Protein AF-A0A8D5U675-F1 (afdb_monomer_lite)

Secondary structure (DSSP, 8-state):
--HHHHHHHHHHHHHHHHHHHHHHHHHHHHHHHHHHHHHHHHHHHHHTTSTHHHHHHHHHHHHHHHHHHHHHHHHHHHHHHHHHHTTSS-HHHHHHHHHHHHHHHHHHHHHHHHHHHHHHTT-HHHHHHHHHHHHHHHHHHHHHHHHHH---HHHHHHHHHHHHHHHTTT-HHHHHHHHHHHHHHHHHHHHHHHHHHHHT-

Structure (mmCIF, N/CA/C/O backbone):
data_AF-A0A8D5U675-F1
#
_entry.id   AF-A0A8D5U675-F1
#
loop_
_atom_site.group_PDB
_atom_site.id
_atom_site.type_symbol
_atom_site.label_atom_id
_atom_site.label_alt_id
_atom_site.label_comp_id
_atom_site.label_asym_id
_atom_site.label_entity_id
_atom_site.label_seq_id
_atom_site.pdbx_PDB_ins_code
_atom_site.Cartn_x
_atom_site.Cartn_y
_atom_site.Cartn_z
_atom_site.occupancy
_atom_site.B_iso_or_equiv
_atom_site.auth_seq_id
_atom_site.auth_comp_id
_atom_site.auth_asym_id
_atom_site.auth_atom_id
_atom_site.pdbx_PDB_model_num
ATOM 1 N N . MET A 1 1 ? -31.917 -0.430 29.773 1.00 60.03 1 MET A N 1
ATOM 2 C CA . MET A 1 1 ? -30.536 -0.292 29.268 1.00 60.03 1 MET A CA 1
ATOM 3 C C . MET A 1 1 ? -29.997 0.969 29.901 1.00 60.03 1 MET A C 1
ATOM 5 O O . MET A 1 1 ? -30.612 2.010 29.696 1.00 60.03 1 MET A O 1
ATOM 9 N N . GLU A 1 2 ? -28.967 0.870 30.736 1.00 80.50 2 GLU A N 1
ATOM 10 C CA . GLU A 1 2 ? -28.341 2.064 31.310 1.00 80.50 2 GLU A CA 1
ATOM 11 C C . GLU A 1 2 ? -27.626 2.856 30.203 1.00 80.50 2 GLU A C 1
ATOM 13 O O . GLU A 1 2 ? -27.152 2.284 29.220 1.00 80.50 2 GLU A O 1
ATOM 18 N N . GLU A 1 3 ? -27.547 4.179 30.346 1.00 79.81 3 GLU A N 1
ATOM 19 C CA . GLU A 1 3 ? -26.896 5.090 29.386 1.00 79.81 3 GLU A CA 1
ATOM 20 C C . GLU A 1 3 ? -25.455 4.656 29.053 1.00 79.81 3 GLU A C 1
ATOM 22 O O . GLU A 1 3 ? -24.996 4.746 27.911 1.00 79.81 3 GLU A O 1
ATOM 27 N N . LYS A 1 4 ? -24.768 4.081 30.046 1.00 81.88 4 LYS A N 1
ATOM 28 C CA . LYS A 1 4 ? -23.417 3.535 29.921 1.00 81.88 4 LYS A CA 1
ATOM 29 C C . LYS A 1 4 ? -23.350 2.325 28.982 1.00 81.88 4 LYS A C 1
ATOM 31 O O . LYS A 1 4 ? -22.444 2.265 28.152 1.00 81.88 4 LYS A O 1
ATOM 36 N N . ASP A 1 5 ? -24.319 1.413 29.048 1.00 85.19 5 ASP A N 1
ATOM 37 C CA . ASP A 1 5 ? -24.382 0.236 28.168 1.00 85.19 5 ASP A CA 1
ATOM 38 C C . ASP A 1 5 ? -24.664 0.637 26.718 1.00 85.19 5 ASP A C 1
ATOM 40 O O . ASP A 1 5 ? -24.093 0.075 25.780 1.00 85.19 5 ASP A O 1
ATOM 44 N N . PHE A 1 6 ? -25.508 1.654 26.521 1.00 85.12 6 PHE A N 1
ATOM 45 C CA . PHE A 1 6 ? -25.791 2.196 25.195 1.00 85.12 6 PHE A CA 1
ATOM 46 C C . PHE A 1 6 ? -24.542 2.824 24.556 1.00 85.12 6 PHE A C 1
ATOM 48 O O . PHE A 1 6 ? -24.260 2.590 23.376 1.00 85.12 6 PHE A O 1
ATOM 55 N N . LEU A 1 7 ? -23.755 3.573 25.337 1.00 84.38 7 LEU A N 1
ATOM 56 C CA . LEU A 1 7 ? -22.489 4.162 24.891 1.00 84.38 7 LEU A CA 1
ATOM 57 C C . LEU A 1 7 ? -21.445 3.103 24.522 1.00 84.38 7 LEU A C 1
ATOM 59 O O . LEU A 1 7 ? -20.783 3.236 23.490 1.00 84.38 7 LEU A O 1
ATOM 63 N N . VAL A 1 8 ? -21.304 2.051 25.332 1.00 86.62 8 VAL A N 1
ATOM 64 C CA . VAL A 1 8 ? -20.377 0.940 25.052 1.00 86.62 8 VAL A CA 1
ATOM 65 C C . VAL A 1 8 ? -20.770 0.237 23.756 1.00 86.62 8 VAL A C 1
ATOM 67 O O . VAL A 1 8 ? -19.954 0.133 22.840 1.00 86.62 8 VAL A O 1
ATOM 70 N N . LYS A 1 9 ? -22.045 -0.136 23.617 1.00 87.81 9 LYS A N 1
ATOM 71 C CA . LYS A 1 9 ? -22.548 -0.841 22.432 1.00 87.81 9 LYS A CA 1
ATOM 72 C C . LYS A 1 9 ? -22.439 -0.003 21.154 1.00 87.81 9 LYS A C 1
ATOM 74 O O . LYS A 1 9 ? -22.112 -0.521 20.088 1.00 87.81 9 LYS A O 1
ATOM 79 N N . SER A 1 10 ? -22.650 1.309 21.259 1.00 84.75 10 SER A N 1
ATOM 80 C CA . SER A 1 10 ? -22.476 2.243 20.138 1.00 84.75 10 SER A CA 1
ATOM 81 C C . SER A 1 10 ? -21.011 2.363 19.705 1.00 84.75 10 SER A C 1
ATOM 83 O O . SER A 1 10 ? -20.724 2.396 18.506 1.00 84.75 10 SER A O 1
ATOM 85 N N . LYS A 1 11 ? -20.071 2.381 20.663 1.00 84.44 11 LYS A N 1
ATOM 86 C CA . LYS A 1 11 ? -18.625 2.372 20.383 1.00 84.44 11 LYS A CA 1
ATOM 87 C C . LYS A 1 11 ? -18.184 1.079 19.707 1.00 84.44 11 LYS A C 1
ATOM 89 O O . LYS A 1 11 ? -17.419 1.138 18.748 1.00 84.44 11 LYS A O 1
ATOM 94 N N . GLU A 1 12 ? -18.675 -0.066 20.170 1.00 87.31 12 GLU A N 1
ATOM 95 C CA . GLU A 1 12 ? -18.381 -1.373 19.572 1.00 87.31 12 GLU A CA 1
ATOM 96 C C . GLU A 1 12 ? -18.874 -1.461 18.126 1.00 87.31 12 GLU A C 1
ATOM 98 O O . GLU A 1 12 ? -18.099 -1.812 17.236 1.00 87.31 12 GLU A O 1
ATOM 103 N N . LEU A 1 13 ? -20.119 -1.049 17.868 1.00 86.94 13 LEU A N 1
ATOM 104 C CA . LEU A 1 13 ? -20.686 -1.000 16.517 1.00 86.94 13 LEU A CA 1
ATOM 105 C C . LEU A 1 13 ? -19.874 -0.097 15.589 1.00 86.94 13 LEU A C 1
ATOM 107 O O . LEU A 1 13 ? -19.536 -0.480 14.469 1.00 86.94 13 LEU A O 1
ATOM 111 N N . ALA A 1 14 ? -19.524 1.101 16.049 1.00 84.94 14 ALA A N 1
ATOM 112 C CA . ALA A 1 14 ? -18.750 2.023 15.237 1.00 84.94 14 ALA A CA 1
ATOM 113 C C . ALA A 1 14 ? -17.314 1.529 15.004 1.00 84.94 14 ALA A C 1
ATOM 115 O O . ALA A 1 14 ? -16.789 1.689 13.901 1.00 84.94 14 ALA A O 1
ATOM 116 N N . LYS A 1 15 ? -16.698 0.872 15.996 1.00 85.50 15 LYS A N 1
ATOM 117 C CA . LYS A 1 15 ? -15.390 0.226 15.834 1.00 85.50 15 LYS A CA 1
ATOM 118 C C . LYS A 1 15 ? -15.473 -0.876 14.781 1.00 85.50 15 LYS A C 1
ATOM 120 O O . LYS A 1 15 ? -14.635 -0.899 13.886 1.00 85.50 15 LYS A O 1
ATOM 125 N N . ALA A 1 16 ? -16.497 -1.727 14.831 1.00 87.00 16 ALA A N 1
ATOM 126 C CA . ALA A 1 16 ? -16.711 -2.781 13.841 1.00 87.00 16 ALA A CA 1
ATOM 127 C C . ALA A 1 16 ? -16.849 -2.214 12.415 1.00 87.00 16 ALA A C 1
ATOM 129 O O . ALA A 1 16 ? -16.226 -2.718 11.483 1.00 87.00 16 ALA A O 1
ATOM 130 N N . ILE A 1 17 ? -17.581 -1.106 12.240 1.00 87.19 17 ILE A N 1
ATOM 131 C CA . ILE A 1 17 ? -17.703 -0.421 10.940 1.00 87.19 17 ILE A CA 1
ATOM 132 C C . ILE A 1 17 ? -16.339 0.069 10.432 1.00 87.19 17 ILE A C 1
ATOM 134 O O . ILE A 1 17 ? -16.017 -0.101 9.255 1.00 87.19 17 ILE A O 1
ATOM 138 N N . VAL A 1 18 ? -15.526 0.666 11.305 1.00 86.69 18 VAL A N 1
ATOM 139 C CA . VAL A 1 18 ? -14.191 1.170 10.947 1.00 86.69 18 VAL A CA 1
ATOM 140 C C . VAL A 1 18 ? -13.249 0.032 10.583 1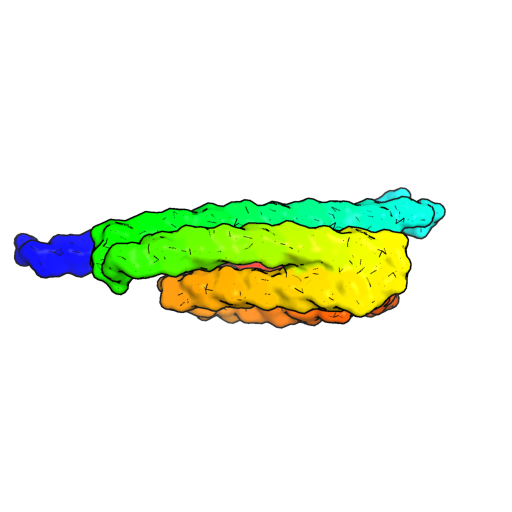.00 86.69 18 VAL A C 1
ATOM 142 O O . VAL A 1 18 ? -12.576 0.113 9.558 1.00 86.69 18 VAL A O 1
ATOM 145 N N . VAL A 1 19 ? -13.230 -1.038 11.382 1.00 88.00 19 VAL A N 1
ATOM 146 C CA . VAL A 1 19 ? -12.442 -2.247 11.104 1.00 88.00 19 VAL A CA 1
ATOM 147 C C . VAL A 1 19 ? -12.828 -2.826 9.745 1.00 88.00 19 VAL A C 1
ATOM 149 O O . VAL A 1 19 ? -11.953 -3.106 8.927 1.00 88.00 19 VAL A O 1
ATOM 152 N N . ARG A 1 20 ? -14.126 -2.902 9.444 1.00 89.31 20 ARG A N 1
ATOM 153 C CA . ARG A 1 20 ? -14.624 -3.389 8.156 1.00 89.31 20 ARG A CA 1
ATOM 154 C C . ARG A 1 20 ? -14.184 -2.514 6.981 1.00 89.31 20 ARG A C 1
ATOM 156 O O . ARG A 1 20 ? -13.741 -3.029 5.955 1.00 89.31 20 ARG A O 1
ATOM 163 N N . GLU A 1 21 ? -14.270 -1.190 7.108 1.00 88.50 21 GLU A N 1
ATOM 164 C CA . GLU A 1 21 ? -13.777 -0.272 6.069 1.00 88.50 21 GLU A CA 1
ATOM 165 C C . GLU A 1 21 ? -12.255 -0.359 5.896 1.00 88.50 21 GLU A C 1
ATOM 167 O O . GLU A 1 21 ? -11.754 -0.249 4.772 1.00 88.50 21 GLU A O 1
ATOM 172 N N . PHE A 1 22 ? -11.513 -0.619 6.973 1.00 89.00 22 PHE A N 1
ATOM 173 C CA . PHE A 1 22 ? -10.076 -0.848 6.910 1.00 89.00 22 PHE A CA 1
ATOM 174 C C . PHE A 1 22 ? -9.708 -2.133 6.194 1.00 89.00 22 PHE A C 1
ATOM 176 O O . PHE A 1 22 ? -8.929 -2.077 5.246 1.00 89.00 22 PHE A O 1
ATOM 183 N N . ARG A 1 23 ? -10.316 -3.262 6.563 1.00 90.44 23 ARG A N 1
ATOM 184 C CA . ARG A 1 23 ? -10.111 -4.546 5.879 1.00 90.44 23 ARG A CA 1
ATOM 185 C C . ARG A 1 23 ? -10.469 -4.449 4.402 1.00 90.44 23 ARG A C 1
ATOM 187 O O . ARG A 1 23 ? -9.697 -4.832 3.531 1.00 90.44 23 ARG A O 1
ATOM 194 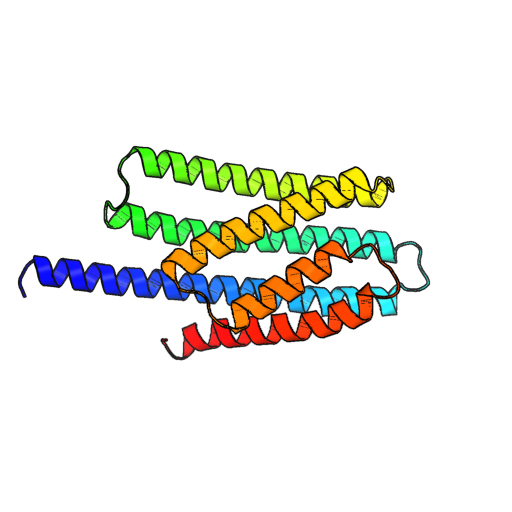N N . LYS A 1 24 ? -11.561 -3.758 4.078 1.00 92.25 24 LYS A N 1
ATOM 195 C CA . LYS A 1 24 ? -11.920 -3.464 2.684 1.00 92.25 24 LYS A CA 1
ATOM 196 C C . LYS A 1 24 ? -10.863 -2.630 1.957 1.00 92.25 24 LYS A C 1
ATOM 198 O O . LYS A 1 24 ? -10.656 -2.810 0.758 1.00 92.25 24 LYS A O 1
ATOM 203 N N . THR A 1 25 ? -10.235 -1.684 2.650 1.00 91.31 25 THR A N 1
ATOM 204 C CA . THR A 1 25 ? -9.195 -0.820 2.078 1.00 91.31 25 THR A CA 1
ATOM 205 C C . THR A 1 25 ? -7.891 -1.583 1.867 1.00 91.31 25 THR A C 1
ATOM 207 O O . THR A 1 25 ? -7.338 -1.501 0.773 1.00 91.31 25 THR A O 1
ATOM 210 N N . LEU A 1 26 ? -7.451 -2.369 2.853 1.00 91.19 26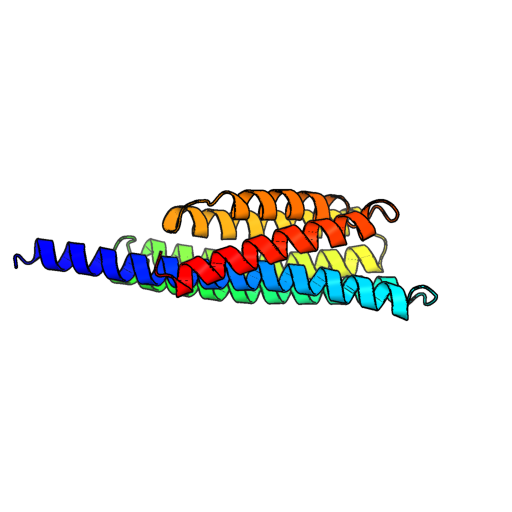 LEU A N 1
ATOM 211 C CA . LEU A 1 26 ? -6.296 -3.264 2.744 1.00 91.19 26 LEU A CA 1
ATOM 212 C C . LEU A 1 26 ? -6.492 -4.282 1.622 1.00 91.19 26 LEU A C 1
ATOM 214 O O . LEU A 1 26 ? -5.634 -4.408 0.754 1.00 91.19 26 LEU A O 1
ATOM 218 N N . GLY A 1 27 ? -7.670 -4.906 1.560 1.00 92.88 27 GLY A N 1
ATOM 219 C CA . GLY A 1 27 ? -8.047 -5.814 0.483 1.00 92.88 27 GLY A CA 1
ATOM 220 C C . GLY A 1 27 ? -7.871 -5.188 -0.900 1.00 92.88 27 GLY A C 1
ATOM 221 O O . GLY A 1 27 ? -7.204 -5.746 -1.766 1.00 92.88 27 GLY A O 1
ATOM 222 N N . LYS A 1 28 ? -8.397 -3.974 -1.101 1.00 93.88 28 LYS A N 1
ATOM 223 C CA . LYS A 1 28 ? -8.234 -3.232 -2.364 1.00 93.88 28 LYS A CA 1
ATOM 224 C C . LYS A 1 28 ? -6.789 -2.843 -2.652 1.00 93.88 28 LYS A C 1
ATOM 226 O O . LYS A 1 28 ? -6.377 -2.903 -3.806 1.00 93.88 28 LYS A O 1
ATOM 231 N N . TYR A 1 29 ? -6.045 -2.437 -1.629 1.00 92.88 29 TYR A N 1
ATOM 232 C CA . TYR A 1 29 ? -4.637 -2.082 -1.750 1.00 92.88 29 TYR A CA 1
ATOM 233 C C . TYR A 1 29 ? -3.808 -3.286 -2.216 1.00 92.88 29 TYR A C 1
ATOM 235 O O . TYR A 1 29 ? -3.160 -3.199 -3.259 1.00 92.88 29 TYR A O 1
ATOM 243 N N . TYR A 1 30 ? -3.908 -4.435 -1.543 1.00 94.19 30 TYR A N 1
ATOM 244 C CA . TYR A 1 30 ? -3.166 -5.637 -1.931 1.00 94.19 30 TYR A CA 1
ATOM 245 C C . TYR A 1 30 ? -3.584 -6.163 -3.309 1.00 94.19 30 TYR A C 1
ATOM 247 O O . TYR A 1 30 ? -2.726 -6.489 -4.126 1.00 94.19 30 TYR A O 1
ATOM 255 N N . LEU A 1 31 ? -4.887 -6.168 -3.620 1.00 94.56 31 LEU A N 1
ATOM 256 C CA . LEU A 1 31 ? -5.364 -6.544 -4.955 1.00 94.56 31 LEU A CA 1
ATOM 257 C C . LEU A 1 31 ? -4.855 -5.597 -6.043 1.00 94.56 31 LEU A C 1
ATOM 259 O O . LEU A 1 31 ? -4.541 -6.052 -7.138 1.00 94.56 31 LEU A O 1
ATOM 263 N N . SER A 1 32 ? -4.751 -4.295 -5.761 1.00 94.19 32 SER A N 1
ATOM 264 C CA . SER A 1 32 ? -4.191 -3.350 -6.729 1.00 94.19 32 SER A CA 1
ATOM 265 C C . SER A 1 32 ? -2.720 -3.649 -7.007 1.00 94.19 32 SER A C 1
ATOM 267 O O . SER A 1 32 ? -2.335 -3.745 -8.165 1.00 94.19 32 SER A O 1
ATOM 269 N N . TRP A 1 33 ? -1.916 -3.916 -5.979 1.00 91.81 33 TRP A N 1
ATOM 270 C CA . TRP A 1 33 ? -0.516 -4.290 -6.176 1.00 91.81 33 TRP A CA 1
ATOM 271 C C . TRP A 1 33 ? -0.350 -5.659 -6.836 1.00 91.81 33 TRP A C 1
ATOM 273 O O . TRP A 1 33 ? 0.567 -5.849 -7.625 1.00 91.81 33 TRP A O 1
ATOM 283 N N . SER A 1 34 ? -1.266 -6.599 -6.608 1.00 92.00 34 SER A N 1
ATOM 284 C CA . SER A 1 34 ? -1.305 -7.847 -7.377 1.00 92.00 34 SER A CA 1
ATOM 285 C C . SER A 1 34 ? -1.645 -7.607 -8.856 1.00 92.00 34 SER A C 1
ATOM 287 O O . SER A 1 34 ? -1.021 -8.174 -9.746 1.00 92.00 34 SER A O 1
ATOM 289 N N . ALA A 1 35 ? -2.583 -6.704 -9.155 1.00 92.00 35 ALA A N 1
ATOM 290 C CA . ALA A 1 35 ? -2.879 -6.319 -10.534 1.00 92.00 35 ALA A CA 1
ATOM 291 C C . ALA A 1 35 ? -1.690 -5.608 -11.203 1.00 92.00 35 ALA A C 1
ATOM 293 O O . ALA A 1 35 ? -1.456 -5.809 -12.394 1.00 92.00 35 ALA A O 1
ATOM 294 N N . TYR A 1 36 ? -0.922 -4.820 -10.442 1.00 89.44 36 TYR A N 1
ATOM 295 C CA . TYR A 1 36 ? 0.335 -4.226 -10.898 1.00 89.44 36 TYR A CA 1
ATOM 296 C C . TYR A 1 36 ? 1.296 -5.294 -11.428 1.00 89.44 36 TYR A C 1
ATOM 298 O O . TYR A 1 36 ? 1.790 -5.137 -12.538 1.00 89.44 36 TYR A O 1
ATOM 306 N N . THR A 1 37 ? 1.523 -6.396 -10.699 1.00 87.38 37 THR A N 1
ATOM 307 C CA . THR A 1 37 ? 2.501 -7.416 -11.131 1.00 87.38 37 THR A CA 1
ATOM 308 C C . THR A 1 37 ? 2.091 -8.079 -12.439 1.00 87.38 37 THR A C 1
ATOM 310 O O . THR A 1 37 ? 2.932 -8.347 -13.293 1.00 87.38 37 THR A O 1
ATOM 313 N N . PHE A 1 38 ? 0.790 -8.299 -12.624 1.00 86.31 38 PHE A N 1
ATOM 314 C CA . PHE A 1 38 ? 0.259 -8.843 -13.865 1.00 86.31 38 PHE A CA 1
ATOM 315 C C . PHE A 1 38 ? 0.400 -7.856 -15.031 1.00 86.31 38 PHE A C 1
ATOM 317 O O . PHE A 1 38 ? 0.829 -8.243 -16.115 1.00 86.31 38 PHE A O 1
ATOM 324 N N . LEU A 1 39 ? 0.072 -6.578 -14.815 1.00 88.50 39 LEU A N 1
ATOM 325 C CA . LEU A 1 39 ? 0.192 -5.544 -15.844 1.00 88.50 39 LEU A CA 1
ATOM 326 C C . LEU A 1 39 ? 1.648 -5.249 -16.215 1.00 88.50 39 LEU A C 1
ATOM 328 O O . LEU A 1 39 ? 1.934 -5.078 -17.395 1.00 88.50 39 LEU A O 1
ATOM 332 N N . ASP A 1 40 ? 2.556 -5.216 -15.241 1.00 82.88 40 ASP A N 1
ATOM 333 C CA . ASP A 1 40 ? 3.992 -5.045 -15.475 1.00 82.88 40 ASP A CA 1
ATOM 334 C C . ASP A 1 40 ? 4.575 -6.255 -16.221 1.00 82.88 40 ASP A C 1
ATOM 336 O O . ASP A 1 40 ? 5.314 -6.083 -17.187 1.00 82.88 40 ASP A O 1
ATOM 340 N N . GLY A 1 41 ? 4.149 -7.476 -15.875 1.00 80.81 41 GLY A N 1
ATOM 341 C CA . GLY A 1 41 ? 4.505 -8.689 -16.615 1.00 80.81 41 GLY A CA 1
ATOM 342 C C . GLY A 1 41 ? 3.978 -8.703 -18.057 1.00 80.81 41 GLY A C 1
ATOM 343 O O . GLY A 1 41 ? 4.702 -9.081 -18.976 1.00 80.81 41 GLY A O 1
ATOM 344 N N . LEU A 1 42 ? 2.745 -8.244 -18.294 1.00 82.56 42 LEU A N 1
ATOM 345 C CA . LEU A 1 42 ? 2.214 -8.072 -19.652 1.00 82.56 42 LEU A CA 1
ATOM 346 C C . LEU A 1 42 ? 2.967 -6.987 -20.426 1.00 82.56 42 LEU A C 1
ATOM 348 O O . LEU A 1 42 ? 3.292 -7.186 -21.596 1.00 82.56 42 LEU A O 1
ATOM 352 N N . ALA A 1 43 ? 3.251 -5.852 -19.781 1.00 82.00 43 ALA A N 1
ATOM 353 C CA . ALA A 1 43 ? 4.033 -4.776 -20.373 1.00 82.00 43 ALA A CA 1
ATOM 354 C C . ALA A 1 43 ? 5.427 -5.273 -20.761 1.00 82.00 43 ALA A C 1
ATOM 356 O O . ALA A 1 43 ? 5.892 -4.944 -21.846 1.00 82.00 43 ALA A O 1
ATOM 357 N N . TYR A 1 44 ? 6.042 -6.113 -19.926 1.00 79.38 44 TYR A N 1
ATOM 358 C CA . TYR A 1 44 ? 7.302 -6.774 -20.234 1.00 79.38 44 TYR A CA 1
ATOM 359 C C . TYR A 1 44 ? 7.184 -7.621 -21.502 1.00 79.38 44 TYR A C 1
ATOM 361 O O . TYR A 1 44 ? 7.869 -7.334 -22.470 1.00 79.38 44 TYR A O 1
ATOM 369 N N . VAL A 1 45 ? 6.245 -8.571 -21.575 1.00 80.75 45 VAL A N 1
ATOM 370 C CA . VAL A 1 45 ? 6.093 -9.452 -22.753 1.00 80.75 45 VAL A CA 1
ATOM 371 C C . VAL A 1 45 ? 5.812 -8.679 -24.050 1.00 80.75 45 VAL A C 1
ATOM 373 O O . VAL A 1 45 ? 6.308 -9.049 -25.112 1.00 80.75 45 VAL A O 1
ATOM 376 N N . VAL A 1 46 ? 5.014 -7.609 -23.989 1.00 82.69 46 VAL A N 1
ATOM 377 C CA . VAL A 1 46 ? 4.630 -6.822 -25.176 1.00 82.69 46 VAL A CA 1
ATOM 378 C C . VAL A 1 46 ? 5.727 -5.840 -25.603 1.00 82.69 46 VAL A C 1
ATOM 380 O O . VAL A 1 46 ? 5.858 -5.553 -26.793 1.00 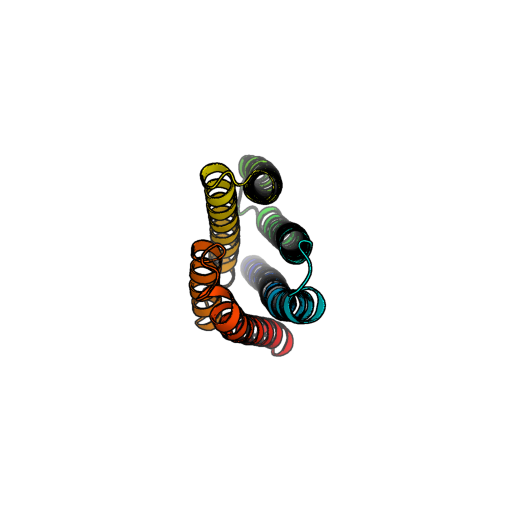82.69 46 VAL A O 1
ATOM 383 N N . LEU A 1 47 ? 6.501 -5.307 -24.652 1.00 80.12 47 LEU A N 1
ATOM 384 C CA . LEU A 1 47 ? 7.455 -4.216 -24.875 1.00 80.12 47 LEU A CA 1
ATOM 385 C C . LEU A 1 47 ? 8.924 -4.624 -24.681 1.00 80.12 47 LEU A C 1
ATOM 387 O O . LEU A 1 47 ? 9.771 -3.741 -24.761 1.00 80.12 47 LEU A O 1
ATOM 391 N N . ASP A 1 48 ? 9.244 -5.905 -24.463 1.00 68.44 48 ASP A N 1
ATOM 392 C CA . ASP A 1 48 ? 10.600 -6.408 -24.142 1.00 68.44 48 ASP A CA 1
ATOM 393 C C . ASP A 1 48 ? 11.673 -5.921 -25.137 1.00 68.44 48 ASP A C 1
ATOM 395 O O . ASP A 1 48 ? 12.787 -5.568 -24.767 1.00 68.44 48 ASP A O 1
ATOM 399 N N . ASN A 1 49 ? 11.306 -5.797 -26.417 1.00 63.94 49 ASN A N 1
ATOM 400 C CA . ASN A 1 49 ? 12.198 -5.338 -27.490 1.00 63.94 49 ASN A CA 1
ATOM 401 C C . ASN A 1 49 ? 12.191 -3.813 -27.717 1.00 63.94 49 ASN A C 1
ATOM 403 O O . ASN A 1 49 ? 12.802 -3.320 -28.666 1.00 63.94 49 ASN A O 1
ATOM 407 N N . CYS A 1 50 ? 11.488 -3.056 -26.878 1.00 64.06 50 CYS A N 1
ATOM 408 C CA . CYS A 1 50 ? 11.330 -1.615 -26.996 1.00 64.06 50 CYS A CA 1
ATOM 409 C C . CYS A 1 50 ? 12.003 -0.905 -25.819 1.00 64.06 50 CYS A C 1
ATOM 411 O O . CYS A 1 50 ? 11.709 -1.172 -24.655 1.00 64.06 50 CYS A O 1
ATOM 413 N N . THR A 1 51 ? 12.781 0.141 -26.109 1.00 67.38 51 THR A N 1
ATOM 414 C CA . THR A 1 51 ? 13.348 1.075 -25.112 1.00 67.38 51 THR A CA 1
ATOM 415 C C . THR A 1 51 ? 12.284 1.715 -24.203 1.00 67.38 51 THR A C 1
ATOM 417 O O . THR A 1 51 ? 12.599 2.313 -23.178 1.00 67.38 51 THR A O 1
ATOM 420 N N . TYR A 1 52 ? 11.008 1.586 -24.573 1.00 74.62 52 TYR A N 1
ATOM 421 C CA . TYR A 1 52 ? 9.851 2.104 -23.859 1.00 74.62 52 TYR A CA 1
ATOM 422 C C . TYR A 1 52 ? 9.379 1.240 -22.680 1.00 74.62 52 TYR A C 1
ATOM 424 O O . TYR A 1 52 ? 8.630 1.771 -21.862 1.00 74.62 52 TYR A O 1
ATOM 432 N N . TYR A 1 53 ? 9.806 -0.027 -22.538 1.00 79.12 53 TYR A N 1
ATOM 433 C CA . TYR A 1 53 ? 9.404 -0.863 -21.389 1.00 79.12 53 TYR A CA 1
ATOM 434 C C . TYR A 1 53 ? 9.759 -0.193 -20.055 1.00 79.12 53 TYR A C 1
ATOM 436 O O . TYR A 1 53 ? 8.909 -0.066 -19.177 1.00 79.12 53 TYR A O 1
ATOM 444 N N . TYR A 1 54 ? 10.983 0.328 -19.938 1.00 77.19 54 TYR A N 1
ATOM 445 C CA 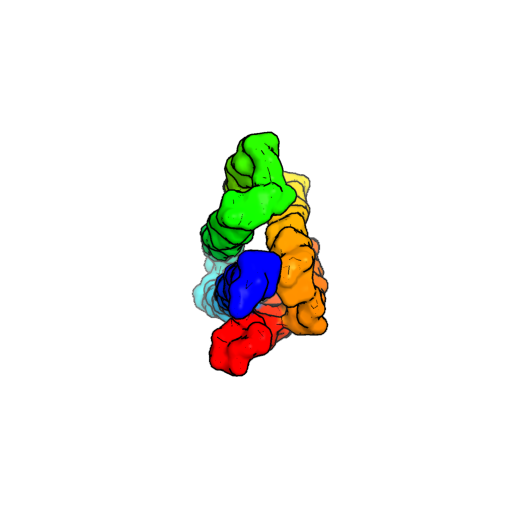. TYR A 1 54 ? 11.449 0.993 -18.721 1.00 77.19 54 TYR A CA 1
ATOM 446 C C . TYR A 1 54 ? 10.587 2.211 -18.346 1.00 77.19 54 TYR A C 1
ATOM 448 O O . TYR A 1 54 ? 10.180 2.370 -17.197 1.00 77.19 54 TYR A O 1
ATOM 456 N N . ILE A 1 55 ? 10.245 3.047 -19.332 1.00 78.88 55 ILE A N 1
ATOM 457 C CA . ILE A 1 55 ? 9.392 4.226 -19.125 1.00 78.88 55 ILE A CA 1
ATOM 458 C C . ILE A 1 55 ? 7.972 3.794 -18.742 1.00 78.88 55 ILE A C 1
ATOM 460 O O . ILE A 1 55 ? 7.385 4.360 -17.821 1.00 78.88 55 ILE A O 1
ATOM 464 N N . ALA A 1 56 ? 7.428 2.780 -19.421 1.00 81.19 56 ALA A N 1
ATOM 465 C CA . ALA A 1 56 ? 6.106 2.245 -19.126 1.00 81.19 56 ALA A CA 1
ATOM 466 C C . ALA A 1 56 ? 6.031 1.691 -17.695 1.00 81.19 56 ALA A C 1
ATOM 468 O O . ALA A 1 56 ? 5.097 2.035 -16.975 1.00 81.19 56 ALA A O 1
ATOM 469 N N . SER A 1 57 ? 7.032 0.921 -17.258 1.00 79.94 57 SER A N 1
ATOM 470 C CA . SER A 1 57 ? 7.098 0.372 -15.899 1.00 79.94 57 SER A CA 1
ATOM 471 C C . SER A 1 57 ? 7.174 1.483 -14.842 1.00 79.94 57 SER A C 1
ATOM 473 O O . SER A 1 57 ? 6.393 1.481 -13.892 1.00 79.94 57 SER A O 1
ATOM 475 N N . LEU A 1 58 ? 7.996 2.524 -15.051 1.00 79.88 58 LEU A N 1
ATOM 476 C CA . LEU A 1 58 ? 8.055 3.686 -14.147 1.00 79.88 58 LEU A CA 1
ATOM 477 C C . LEU A 1 58 ? 6.713 4.426 -14.029 1.00 79.88 58 LEU A C 1
ATOM 479 O O . LEU A 1 58 ? 6.295 4.788 -12.926 1.00 79.88 58 LEU A O 1
ATOM 483 N N . VAL A 1 59 ? 6.025 4.647 -15.153 1.00 83.94 59 VAL A N 1
ATOM 484 C CA . VAL A 1 59 ? 4.694 5.276 -15.168 1.00 83.94 59 VAL A CA 1
ATOM 485 C C . VAL A 1 59 ? 3.676 4.399 -14.441 1.00 83.94 59 VAL A C 1
ATOM 487 O O . VAL A 1 59 ? 2.855 4.909 -13.675 1.00 83.94 59 VAL A O 1
ATOM 490 N N . LEU A 1 60 ? 3.748 3.085 -14.645 1.00 86.31 60 LEU A N 1
ATOM 491 C CA . LEU A 1 60 ? 2.842 2.114 -14.049 1.00 86.31 60 LEU A CA 1
ATOM 492 C C . LEU A 1 60 ? 3.048 2.042 -12.526 1.00 86.31 60 LEU A C 1
ATOM 494 O O . LEU A 1 60 ? 2.078 2.188 -11.783 1.00 86.31 60 LEU A O 1
ATOM 498 N N . VAL A 1 61 ? 4.293 1.971 -12.041 1.00 85.06 61 VAL A N 1
ATOM 499 C CA . VAL A 1 61 ? 4.618 2.098 -10.605 1.00 85.06 61 VAL A CA 1
ATOM 500 C C . VAL A 1 61 ? 4.063 3.405 -10.039 1.00 85.06 61 VAL A C 1
ATOM 502 O O . VAL A 1 61 ? 3.344 3.386 -9.039 1.00 85.06 61 VAL A O 1
ATOM 505 N N . GLY A 1 62 ? 4.333 4.541 -10.692 1.00 84.50 62 GLY A N 1
ATOM 506 C CA . GLY A 1 62 ? 3.846 5.851 -10.251 1.00 84.50 62 GLY A CA 1
ATOM 507 C C . GLY A 1 62 ? 2.318 5.913 -10.139 1.00 84.50 62 GLY A C 1
ATOM 508 O O . GLY A 1 62 ? 1.784 6.426 -9.153 1.00 84.50 62 GLY A O 1
ATOM 509 N N . PHE A 1 63 ? 1.602 5.325 -11.100 1.00 89.06 63 PHE A N 1
ATOM 510 C CA . PHE A 1 63 ? 0.145 5.211 -11.062 1.00 89.06 63 PHE A CA 1
ATOM 511 C C . PHE A 1 63 ? -0.339 4.411 -9.843 1.00 89.06 63 PHE A C 1
ATOM 513 O O . PHE A 1 63 ? -1.213 4.880 -9.111 1.00 89.06 63 PHE A O 1
ATOM 520 N N . PHE A 1 64 ? 0.247 3.241 -9.571 1.00 89.69 64 PHE A N 1
ATOM 521 C CA . PHE A 1 64 ? -0.154 2.402 -8.435 1.00 89.69 64 PHE A CA 1
ATOM 522 C C . PHE A 1 64 ? 0.207 3.010 -7.070 1.00 89.69 64 PHE A C 1
ATOM 524 O O . PHE A 1 64 ? -0.547 2.851 -6.102 1.00 89.69 64 PHE A O 1
ATOM 531 N N . VAL A 1 65 ? 1.281 3.799 -6.988 1.00 88.25 65 VAL A N 1
ATOM 532 C CA . VAL A 1 65 ? 1.589 4.613 -5.800 1.00 88.25 65 VAL A CA 1
ATOM 533 C C . VAL A 1 65 ? 0.483 5.648 -5.543 1.00 88.25 65 VAL A C 1
ATOM 535 O O . VAL A 1 65 ? -0.005 5.770 -4.416 1.00 88.25 65 VAL A O 1
ATOM 538 N N . LEU A 1 66 ? 0.007 6.351 -6.577 1.00 86.88 66 LEU A N 1
ATOM 539 C CA . LEU A 1 66 ? -1.098 7.313 -6.440 1.00 86.88 66 LEU A CA 1
ATOM 540 C C . LEU A 1 66 ? -2.430 6.636 -6.081 1.00 86.88 66 LEU A C 1
ATOM 542 O O . LEU A 1 66 ? -3.204 7.161 -5.273 1.00 86.88 66 LEU A O 1
ATOM 546 N N . VAL A 1 67 ? -2.699 5.454 -6.641 1.00 90.00 67 VAL A N 1
ATOM 547 C CA . VAL A 1 67 ? -3.860 4.629 -6.265 1.00 90.00 67 VAL A CA 1
ATOM 548 C C . VAL A 1 67 ? -3.793 4.250 -4.782 1.00 90.00 67 VAL A C 1
ATOM 550 O O . VAL A 1 67 ? -4.790 4.390 -4.067 1.00 90.00 67 VAL A O 1
ATOM 553 N N . SER A 1 68 ? -2.612 3.866 -4.292 1.00 89.81 68 SER A N 1
ATOM 554 C CA . SER A 1 68 ? -2.376 3.557 -2.876 1.00 89.81 68 SER A CA 1
ATOM 555 C C . SER A 1 68 ? -2.666 4.760 -1.979 1.00 89.81 68 SER A C 1
ATOM 557 O O . SER A 1 68 ? -3.404 4.637 -0.999 1.00 89.81 68 SER A O 1
ATOM 559 N N . ALA A 1 69 ? -2.198 5.952 -2.365 1.00 86.50 69 ALA A N 1
ATOM 560 C CA . ALA A 1 69 ? -2.487 7.193 -1.647 1.00 86.50 69 ALA A CA 1
ATOM 561 C C . ALA A 1 69 ? -3.999 7.444 -1.509 1.00 86.50 69 ALA A C 1
ATOM 563 O O . ALA A 1 69 ? -4.484 7.840 -0.442 1.00 86.50 69 ALA A O 1
ATOM 564 N N . ARG A 1 70 ? -4.775 7.169 -2.566 1.00 87.94 70 ARG A N 1
ATOM 565 C CA . ARG A 1 70 ? -6.239 7.311 -2.547 1.00 87.94 70 ARG A CA 1
ATOM 566 C C . ARG A 1 70 ? -6.899 6.336 -1.571 1.00 87.94 70 ARG A C 1
ATOM 568 O O . ARG A 1 70 ? -7.831 6.733 -0.865 1.00 87.94 70 ARG A O 1
ATOM 575 N N . PHE A 1 71 ? -6.443 5.085 -1.525 1.00 89.00 71 PHE A N 1
ATOM 576 C CA . PHE A 1 71 ? -6.962 4.087 -0.589 1.00 89.00 71 PHE A CA 1
ATOM 577 C C . PHE A 1 71 ? -6.706 4.493 0.858 1.00 89.00 71 PHE A C 1
ATOM 579 O O . PHE A 1 71 ? -7.663 4.604 1.630 1.00 89.00 71 PHE A O 1
ATOM 586 N N . PHE A 1 72 ? -5.463 4.829 1.201 1.00 84.44 72 PHE A N 1
ATOM 587 C CA . PHE A 1 72 ? -5.126 5.236 2.562 1.00 84.44 72 PHE A CA 1
ATOM 588 C C . PHE A 1 72 ? -5.823 6.535 2.969 1.00 84.44 72 PHE A C 1
ATOM 590 O O . PHE A 1 72 ? -6.383 6.599 4.058 1.00 84.44 72 PHE A O 1
ATOM 597 N N . THR A 1 73 ? -5.941 7.526 2.077 1.00 83.56 73 THR A N 1
ATOM 598 C CA . THR A 1 73 ? -6.705 8.760 2.359 1.00 83.56 73 THR A CA 1
ATOM 599 C C . THR A 1 73 ? -8.154 8.457 2.761 1.00 83.56 73 THR A C 1
ATOM 601 O O . THR A 1 73 ? -8.696 9.067 3.689 1.00 83.56 73 THR A O 1
ATOM 604 N N . LYS A 1 74 ? -8.802 7.498 2.086 1.00 83.25 74 LYS A N 1
ATOM 605 C CA 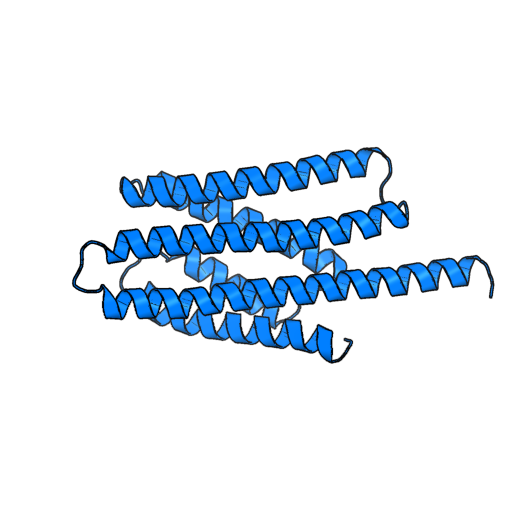. LYS A 1 74 ? -10.174 7.089 2.414 1.00 83.25 74 LYS A CA 1
ATOM 606 C C . LYS A 1 74 ? -10.245 6.360 3.760 1.00 83.25 74 LYS A C 1
ATOM 608 O O . LYS A 1 74 ? -11.155 6.647 4.544 1.00 83.25 74 LYS A O 1
ATOM 613 N N . ALA A 1 75 ? -9.294 5.472 4.034 1.00 81.81 75 ALA A N 1
ATOM 614 C CA . ALA A 1 75 ? -9.153 4.778 5.313 1.00 81.81 75 ALA A CA 1
ATOM 615 C C . ALA A 1 75 ? -8.994 5.772 6.479 1.00 81.81 75 ALA A C 1
ATOM 617 O O . ALA A 1 75 ? -9.807 5.779 7.406 1.00 81.81 75 ALA A O 1
ATOM 618 N N . TYR A 1 76 ? -8.048 6.705 6.360 1.00 79.25 76 TYR A N 1
ATOM 619 C CA . TYR A 1 76 ? -7.825 7.788 7.320 1.00 79.25 76 TYR A CA 1
ATOM 620 C C . TYR A 1 76 ? -9.090 8.626 7.562 1.00 79.25 76 TYR A C 1
ATOM 622 O O . TYR A 1 76 ? -9.426 8.923 8.707 1.00 79.25 76 TYR A O 1
ATOM 630 N N . SER A 1 77 ? -9.861 8.942 6.512 1.00 80.19 77 SER A N 1
ATOM 631 C CA . SER A 1 77 ? -11.115 9.705 6.664 1.00 80.19 77 SER A CA 1
ATOM 632 C C . SER A 1 77 ? -12.171 8.987 7.507 1.00 80.19 77 SER A C 1
ATOM 634 O O . SER A 1 77 ? -12.999 9.628 8.157 1.00 80.19 77 SER A O 1
ATOM 636 N N . SER A 1 78 ? -12.169 7.656 7.488 1.00 77.50 78 SER A N 1
ATOM 637 C CA . SER A 1 78 ? -13.118 6.840 8.246 1.00 77.50 78 SER A CA 1
ATOM 638 C C . SER A 1 78 ? -12.683 6.735 9.706 1.00 77.50 78 SER A C 1
ATOM 640 O O . SER A 1 78 ? -13.505 6.932 10.599 1.00 77.50 78 SER A O 1
ATOM 642 N N . LEU A 1 79 ? -11.379 6.570 9.943 1.00 77.81 79 LEU A N 1
ATOM 643 C CA . LEU A 1 79 ? -10.766 6.640 11.271 1.00 77.81 79 LEU A CA 1
ATOM 644 C C . LEU A 1 79 ? -11.013 7.989 11.953 1.00 77.81 79 LEU A C 1
ATOM 646 O O . LEU A 1 79 ? -11.402 8.040 13.117 1.00 77.81 79 LEU A O 1
ATOM 650 N N . HIS A 1 80 ? -10.854 9.088 11.215 1.00 77.06 80 HIS A N 1
ATOM 651 C CA . HIS A 1 80 ? -11.108 10.421 11.747 1.00 77.06 80 HIS A CA 1
ATOM 652 C C . HIS A 1 80 ? -12.553 10.600 12.196 1.00 77.06 80 HIS A C 1
ATOM 654 O O . HIS A 1 80 ? -12.795 11.081 13.300 1.00 77.06 80 HIS A O 1
ATOM 660 N N . ARG A 1 81 ? -13.512 10.178 11.361 1.00 76.44 81 ARG A N 1
ATOM 661 C CA . ARG A 1 81 ? -14.938 10.248 11.700 1.00 76.44 81 ARG A CA 1
ATOM 662 C C . ARG A 1 81 ? -15.232 9.479 12.985 1.00 76.44 81 ARG A C 1
ATOM 664 O O . ARG A 1 81 ? -15.889 10.028 13.863 1.00 76.44 81 ARG A O 1
ATOM 671 N N . PHE A 1 82 ? -14.665 8.285 13.139 1.00 76.25 82 PHE A N 1
ATOM 672 C CA . PHE A 1 82 ? -14.784 7.498 14.364 1.00 76.25 82 PHE A CA 1
ATOM 673 C C . PHE A 1 82 ? -14.209 8.211 15.589 1.00 76.25 82 PHE A C 1
ATOM 675 O O . PHE A 1 82 ? -14.930 8.434 16.557 1.00 76.25 82 PHE A O 1
ATOM 682 N N . PHE A 1 83 ? -12.948 8.643 15.547 1.00 74.50 83 PHE A N 1
ATOM 683 C CA . PHE A 1 83 ? -12.334 9.299 16.704 1.00 74.50 83 PHE A CA 1
ATOM 684 C C . PHE A 1 83 ? -12.994 10.632 17.065 1.00 74.50 83 PHE A C 1
ATOM 686 O O . PHE A 1 83 ? -13.117 10.943 18.248 1.00 74.50 83 PHE A O 1
ATOM 693 N N . SER A 1 84 ? -13.464 11.385 16.066 1.00 69.75 84 SER A N 1
ATOM 694 C CA . SER A 1 84 ? -14.194 12.638 16.283 1.00 69.75 84 SER A CA 1
ATOM 695 C C . SER A 1 84 ? -15.572 12.431 16.918 1.00 69.75 84 SER A C 1
ATOM 697 O O . SER A 1 84 ? -15.990 13.263 17.714 1.00 69.75 84 SER A O 1
ATOM 699 N N . ALA A 1 85 ? -16.260 11.327 16.606 1.00 68.62 85 ALA A N 1
ATOM 700 C CA . ALA A 1 85 ? -17.599 11.039 17.120 1.00 68.62 85 ALA A CA 1
ATOM 701 C C . ALA A 1 85 ? -17.601 10.580 18.585 1.00 68.62 85 ALA A C 1
ATOM 703 O O . ALA A 1 85 ? -18.597 10.751 19.278 1.00 68.62 85 ALA A O 1
ATOM 704 N N . PHE A 1 86 ? -16.496 10.001 19.060 1.00 67.62 86 PHE A N 1
ATOM 705 C CA . PHE A 1 86 ? -16.391 9.459 20.419 1.00 67.62 86 PHE A CA 1
ATOM 706 C C . PHE A 1 86 ? -15.491 10.274 21.346 1.00 67.62 86 PHE A C 1
ATOM 708 O O . PHE A 1 86 ? -15.099 9.758 22.392 1.00 67.62 86 PHE A O 1
ATOM 715 N N . GLU A 1 87 ? -15.143 11.504 20.947 1.00 63.94 87 GLU A N 1
ATOM 716 C CA . GLU A 1 87 ? -14.277 12.425 21.699 1.00 63.94 87 GLU A CA 1
ATOM 717 C C . GLU A 1 87 ? -12.991 11.770 22.228 1.00 63.94 87 GLU A C 1
ATOM 719 O O . GLU A 1 87 ? -12.418 12.195 23.227 1.00 63.94 87 GLU A O 1
ATOM 724 N N . VAL A 1 88 ? -12.485 10.744 21.534 1.00 59.25 88 VAL A N 1
ATOM 725 C CA . VAL A 1 88 ? -11.248 10.036 21.925 1.00 59.25 88 VAL A CA 1
ATOM 726 C C . VAL A 1 88 ? -10.047 10.990 21.889 1.00 59.25 88 VAL A C 1
ATOM 728 O O . VAL A 1 88 ? -8.992 10.730 22.455 1.00 59.25 88 VAL A O 1
ATOM 731 N N . TYR A 1 89 ? -10.222 12.120 21.211 1.00 54.06 89 TYR A N 1
ATOM 732 C CA . TYR A 1 89 ? -9.176 13.006 20.773 1.00 54.06 89 TYR A CA 1
ATOM 733 C C . TYR A 1 89 ? -9.738 14.436 20.755 1.00 54.06 89 TYR A C 1
ATOM 735 O O . TYR A 1 89 ? -10.608 14.766 19.950 1.00 54.06 89 TYR A O 1
ATOM 743 N N . GLY A 1 90 ? -9.273 15.279 21.684 1.00 56.66 90 GLY A N 1
ATOM 744 C CA . GLY A 1 90 ? -9.723 16.670 21.827 1.00 56.66 90 GLY A CA 1
ATOM 745 C C . GLY A 1 90 ? -9.408 17.557 20.609 1.00 56.66 90 GLY A C 1
ATOM 746 O O . GLY A 1 90 ? -8.849 17.112 19.609 1.00 56.66 90 GLY A O 1
ATOM 747 N N . LYS A 1 91 ? -9.714 18.861 20.694 1.00 59.06 91 LYS A N 1
ATOM 748 C CA . LYS A 1 91 ? -9.586 19.846 19.590 1.00 59.06 91 LYS A CA 1
ATOM 749 C C . LYS A 1 91 ? -8.231 19.808 18.843 1.00 59.06 91 LYS A C 1
ATOM 751 O O . LYS A 1 91 ? -8.198 20.013 17.632 1.00 59.06 91 LYS A O 1
ATOM 756 N N . TYR A 1 92 ? -7.139 19.482 19.538 1.00 56.69 92 TYR A N 1
ATOM 757 C CA . TYR A 1 92 ? -5.784 19.343 18.980 1.00 56.69 92 TYR A CA 1
ATOM 758 C C . TYR A 1 92 ? -5.600 18.146 18.041 1.00 56.69 92 TYR A C 1
ATOM 760 O O . TYR A 1 92 ? -4.829 18.208 17.087 1.00 56.69 92 TYR A O 1
ATOM 768 N N . ALA A 1 93 ? -6.348 17.073 18.249 1.00 60.62 93 ALA A N 1
ATOM 769 C CA . ALA A 1 93 ? -6.223 15.863 17.454 1.00 60.62 93 ALA A CA 1
ATOM 770 C C . ALA A 1 93 ? -6.854 15.985 16.063 1.00 60.62 93 ALA A C 1
ATOM 772 O O . ALA A 1 93 ? -6.404 15.352 15.111 1.00 60.62 93 ALA A O 1
ATOM 773 N N . ARG A 1 94 ? -7.858 16.860 15.911 1.00 61.84 94 ARG A N 1
ATOM 774 C CA . ARG A 1 94 ? -8.393 17.224 14.592 1.00 61.84 94 ARG A CA 1
ATOM 775 C C . ARG A 1 94 ? -7.347 17.951 13.747 1.00 61.84 94 ARG A C 1
ATOM 777 O O . ARG A 1 94 ? -7.252 17.688 12.550 1.00 61.84 94 ARG A O 1
ATOM 784 N N . LEU A 1 95 ? -6.562 18.834 14.368 1.00 59.69 95 LEU A N 1
ATOM 785 C CA . LEU A 1 95 ? -5.466 19.542 13.707 1.00 59.69 95 LEU A CA 1
ATOM 786 C C . LEU A 1 95 ? -4.333 18.573 13.338 1.00 59.69 95 LEU A C 1
ATOM 788 O O . LEU A 1 95 ? -3.873 18.582 12.200 1.00 59.69 95 LEU A O 1
ATOM 792 N N . PHE A 1 96 ? -3.958 17.691 14.272 1.00 62.97 96 PHE A N 1
ATOM 793 C CA . PHE A 1 96 ? -2.954 16.648 14.056 1.00 62.97 96 PHE A CA 1
ATOM 794 C C . PHE A 1 96 ? -3.330 15.728 12.888 1.00 62.97 96 PHE A C 1
ATOM 796 O O . PHE A 1 96 ? -2.518 15.508 12.000 1.00 62.97 96 PHE A O 1
ATOM 803 N N . TYR A 1 97 ? -4.588 15.288 12.815 1.00 67.81 97 TYR A N 1
ATOM 804 C CA . TYR A 1 97 ? -5.085 14.451 11.722 1.00 67.81 97 TYR A CA 1
ATOM 805 C C . TYR A 1 97 ? -5.075 15.156 10.355 1.00 67.81 97 TYR A C 1
ATOM 807 O O . TYR A 1 97 ? -4.701 14.561 9.343 1.00 67.81 97 TYR A O 1
ATOM 815 N N . LEU A 1 98 ? -5.508 16.422 10.296 1.00 66.56 98 LEU A N 1
ATOM 816 C CA . LEU A 1 98 ? -5.476 17.194 9.049 1.00 66.56 98 LEU A CA 1
ATOM 817 C C . LEU A 1 98 ? -4.039 17.383 8.561 1.00 66.56 98 LEU A C 1
ATOM 819 O O . LEU A 1 98 ? -3.778 17.231 7.367 1.00 66.56 98 LEU A O 1
ATOM 823 N N . MET A 1 99 ? -3.127 17.661 9.493 1.00 67.31 99 MET A N 1
ATOM 824 C CA . MET A 1 99 ? -1.702 17.772 9.220 1.00 67.31 99 MET A CA 1
ATOM 825 C C . MET A 1 99 ? -1.128 16.436 8.741 1.00 67.31 99 MET A C 1
ATOM 827 O O . MET A 1 99 ? -0.500 16.418 7.693 1.00 67.31 99 MET A O 1
ATOM 831 N N . GLU A 1 100 ? -1.400 15.322 9.426 1.00 71.75 100 GLU A N 1
ATOM 832 C CA . GLU A 1 100 ? -0.923 13.979 9.062 1.00 71.75 100 GLU A CA 1
ATOM 833 C C . GLU A 1 100 ? -1.419 13.556 7.672 1.00 71.75 100 GLU A C 1
ATOM 835 O O . GLU A 1 100 ? -0.641 13.104 6.837 1.00 71.75 100 GLU A O 1
ATOM 840 N N . ASN A 1 101 ? -2.700 13.773 7.367 1.00 74.81 101 ASN A N 1
ATOM 841 C CA . ASN A 1 101 ? -3.274 13.428 6.066 1.00 74.81 101 ASN A CA 1
ATOM 842 C C . ASN A 1 101 ? -2.708 14.304 4.930 1.00 74.81 101 ASN A C 1
ATOM 844 O O . ASN A 1 101 ? -2.483 13.826 3.816 1.00 74.81 101 ASN A O 1
ATOM 848 N N . PHE A 1 102 ? -2.467 15.589 5.198 1.00 77.56 102 PHE A N 1
ATOM 849 C CA . PHE A 1 102 ? -1.799 16.476 4.247 1.00 77.56 102 PHE A CA 1
ATOM 850 C C . PHE A 1 102 ? -0.336 16.070 4.030 1.00 77.56 102 PHE A C 1
ATOM 852 O O . PHE A 1 102 ? 0.097 15.949 2.883 1.00 77.56 102 PHE A O 1
ATOM 859 N N . LEU A 1 103 ? 0.393 15.784 5.114 1.00 80.19 103 LEU A N 1
ATOM 860 C CA . LEU A 1 103 ? 1.785 15.343 5.075 1.00 80.19 103 LEU A CA 1
ATOM 861 C C . LEU A 1 103 ? 1.913 14.028 4.300 1.00 80.19 103 LEU A C 1
ATOM 863 O O . LEU A 1 103 ? 2.712 13.949 3.376 1.00 80.19 103 LEU A O 1
ATOM 867 N N . ASN A 1 104 ? 1.062 13.038 4.587 1.00 80.81 104 ASN A N 1
ATOM 868 C CA . ASN A 1 104 ? 1.053 11.755 3.882 1.00 80.81 104 ASN A CA 1
ATOM 869 C C . ASN A 1 104 ? 0.857 11.940 2.375 1.00 80.81 104 ASN A C 1
ATOM 871 O O . ASN A 1 104 ? 1.576 11.337 1.582 1.00 80.81 104 ASN A O 1
ATOM 875 N N . ARG A 1 105 ? -0.068 12.814 1.954 1.00 83.56 105 ARG A N 1
ATOM 876 C CA . ARG A 1 105 ? -0.266 13.116 0.527 1.00 83.56 105 ARG A CA 1
ATOM 877 C C . ARG A 1 105 ? 0.950 13.784 -0.104 1.00 83.56 105 ARG A C 1
ATOM 879 O O . ARG A 1 105 ? 1.323 13.409 -1.214 1.00 83.56 105 ARG A O 1
ATOM 886 N N . LEU A 1 106 ? 1.572 14.736 0.588 1.00 86.19 106 LEU A N 1
ATOM 887 C CA . LEU A 1 106 ? 2.802 15.366 0.112 1.00 86.19 106 LEU A CA 1
ATOM 888 C C . LEU A 1 106 ? 3.940 14.357 -0.029 1.00 86.19 106 LEU A C 1
ATOM 890 O O . LEU A 1 106 ? 4.636 14.382 -1.042 1.00 86.19 106 LEU A O 1
ATOM 894 N N . VAL A 1 107 ? 4.115 13.451 0.934 1.00 87.94 107 VAL A N 1
ATOM 895 C CA . VAL A 1 107 ? 5.170 12.434 0.864 1.00 87.94 107 VAL A CA 1
ATOM 896 C C . VAL A 1 107 ? 4.880 11.415 -0.243 1.00 87.94 107 VAL A C 1
ATOM 898 O O . VAL A 1 107 ? 5.799 11.087 -0.988 1.00 87.94 107 VAL A O 1
ATOM 901 N N . PHE A 1 108 ? 3.622 11.004 -0.462 1.00 87.19 108 PHE A N 1
ATOM 902 C CA . PHE A 1 108 ? 3.249 10.190 -1.630 1.00 87.19 108 PHE A CA 1
ATOM 903 C C . PHE A 1 108 ? 3.625 10.881 -2.945 1.00 87.19 108 PHE A C 1
ATOM 905 O O . PHE A 1 108 ? 4.298 10.279 -3.777 1.00 87.19 108 PHE A O 1
ATOM 912 N N . ILE A 1 109 ? 3.249 12.150 -3.130 1.00 88.56 109 ILE A N 1
ATOM 913 C CA . ILE A 1 109 ? 3.579 12.902 -4.352 1.00 88.56 109 ILE A CA 1
ATOM 914 C C . ILE A 1 109 ? 5.098 13.019 -4.514 1.00 88.56 109 ILE A C 1
ATOM 916 O O . ILE A 1 109 ? 5.624 12.756 -5.592 1.00 88.56 109 ILE A O 1
ATOM 920 N N . THR A 1 110 ? 5.806 13.352 -3.435 1.00 90.06 110 THR A N 1
ATOM 921 C CA . THR A 1 110 ? 7.269 13.480 -3.433 1.00 90.06 110 THR A CA 1
ATOM 922 C C . THR A 1 110 ? 7.936 12.152 -3.795 1.00 90.06 110 THR A C 1
ATOM 924 O O . THR A 1 110 ? 8.860 12.140 -4.603 1.00 90.06 110 THR A O 1
ATOM 927 N N . SER A 1 111 ? 7.429 11.027 -3.278 1.00 91.38 111 SER A N 1
ATOM 928 C CA . SER A 1 111 ? 7.925 9.689 -3.617 1.00 91.38 111 SER A CA 1
ATOM 929 C C . SER A 1 111 ? 7.769 9.386 -5.109 1.00 91.38 111 SER A C 1
ATOM 931 O O . SER A 1 111 ? 8.731 8.969 -5.744 1.00 91.38 111 SER A O 1
ATOM 933 N N . VAL A 1 112 ? 6.610 9.695 -5.704 1.00 89.75 112 VAL A N 1
ATOM 934 C CA . VAL A 1 112 ? 6.353 9.494 -7.141 1.00 89.75 112 VAL A CA 1
ATOM 935 C C . VAL A 1 112 ? 7.279 10.356 -7.987 1.00 89.75 112 VAL A C 1
ATOM 937 O O . VAL A 1 112 ? 7.882 9.858 -8.935 1.00 89.75 112 VAL A O 1
ATOM 940 N N . VAL A 1 113 ? 7.425 11.637 -7.638 1.00 90.31 113 VAL A N 1
ATOM 941 C CA . VAL A 1 113 ? 8.319 12.553 -8.356 1.00 90.31 113 VAL A CA 1
ATOM 942 C C . VAL A 1 113 ? 9.753 12.031 -8.316 1.00 90.31 113 VAL A C 1
ATOM 944 O O . VAL A 1 113 ? 10.398 11.965 -9.356 1.00 90.31 113 VAL A O 1
ATOM 947 N N . LEU A 1 114 ? 10.240 11.603 -7.151 1.00 91.69 114 LEU A N 1
ATOM 948 C CA . LEU A 1 114 ? 11.597 11.077 -7.000 1.00 91.69 114 LEU A CA 1
ATOM 949 C C . LEU A 1 114 ? 11.813 9.739 -7.718 1.00 91.69 114 LEU A C 1
ATOM 951 O O . LEU A 1 114 ? 12.880 9.541 -8.293 1.00 91.69 114 LEU A O 1
ATOM 955 N N . LEU A 1 115 ? 10.812 8.856 -7.748 1.00 88.19 115 LEU A N 1
ATOM 956 C CA . LEU A 1 115 ? 10.860 7.609 -8.518 1.00 88.19 115 LEU A CA 1
ATOM 957 C C . LEU A 1 115 ? 10.941 7.881 -10.025 1.00 88.19 115 LEU A C 1
ATOM 959 O O . LEU A 1 115 ? 11.805 7.329 -10.704 1.00 88.19 115 LEU A O 1
ATOM 963 N N . ILE A 1 116 ? 10.084 8.765 -10.547 1.00 85.06 116 ILE A N 1
ATOM 964 C CA . ILE A 1 116 ? 10.042 9.096 -11.979 1.00 85.06 116 ILE A CA 1
ATOM 965 C C . ILE A 1 116 ? 11.303 9.861 -12.392 1.00 85.06 116 ILE A C 1
ATOM 967 O O . ILE A 1 116 ? 11.975 9.478 -13.348 1.00 85.06 116 ILE A O 1
ATOM 971 N N . VAL A 1 117 ? 11.654 10.929 -11.673 1.00 87.31 117 VAL A N 1
ATOM 972 C CA . VAL A 1 117 ? 12.833 11.754 -11.979 1.00 87.31 117 VAL A CA 1
ATOM 973 C C . VAL A 1 117 ? 14.112 10.944 -11.783 1.00 87.31 117 VAL A C 1
ATOM 975 O O . VAL A 1 117 ? 14.964 10.932 -12.667 1.00 87.31 117 VAL A O 1
ATOM 978 N N . GLY A 1 118 ? 14.228 10.216 -10.670 1.00 85.88 118 GLY A N 1
ATOM 979 C CA . GLY A 1 118 ? 15.376 9.361 -10.381 1.00 85.88 118 GLY A CA 1
ATOM 980 C C . GLY A 1 118 ? 15.562 8.257 -11.417 1.00 85.88 118 GLY A C 1
ATOM 981 O O . GLY A 1 118 ? 16.678 8.060 -11.891 1.00 85.88 118 GLY A O 1
ATOM 982 N N . GLY A 1 119 ? 14.476 7.599 -11.831 1.00 81.25 119 GLY A N 1
ATOM 983 C CA . GLY A 1 119 ? 14.518 6.591 -12.888 1.00 81.25 119 GLY A CA 1
ATOM 984 C C . GLY A 1 119 ? 14.866 7.187 -14.255 1.00 81.25 119 GLY A C 1
ATOM 985 O O . GLY A 1 119 ? 15.805 6.748 -14.910 1.00 81.25 119 GLY A O 1
ATOM 986 N N . SER A 1 120 ? 14.173 8.252 -14.668 1.00 81.88 120 SER A N 1
ATOM 987 C CA . SER A 1 120 ? 14.374 8.880 -15.987 1.00 81.88 120 SER A CA 1
ATOM 988 C C . SER A 1 120 ? 15.766 9.494 -16.180 1.00 81.88 120 SER A C 1
ATOM 990 O O . SER A 1 120 ? 16.312 9.432 -17.278 1.00 81.88 120 SER A O 1
ATOM 992 N N . LEU A 1 121 ? 16.363 10.054 -15.122 1.00 85.38 121 LEU A N 1
ATOM 993 C CA . LEU A 1 121 ? 17.696 10.664 -15.155 1.00 85.38 121 LEU A CA 1
ATOM 994 C C . LEU A 1 121 ? 18.813 9.692 -14.749 1.00 85.38 121 LEU A C 1
ATOM 996 O O . LEU A 1 121 ? 19.956 10.118 -14.599 1.00 85.38 121 LEU A O 1
ATOM 1000 N N . SER A 1 122 ? 18.499 8.407 -14.532 1.00 81.62 122 SER A N 1
ATOM 1001 C CA . SER A 1 122 ? 19.445 7.407 -14.008 1.00 81.62 122 SER A CA 1
ATOM 1002 C C . SER A 1 122 ? 20.129 7.832 -12.695 1.00 81.62 122 SER A C 1
ATOM 1004 O O . SER A 1 122 ? 21.260 7.442 -12.403 1.00 81.62 122 SER A O 1
ATOM 1006 N N . ASN A 1 123 ? 19.448 8.639 -11.875 1.00 86.69 123 ASN A N 1
ATOM 1007 C CA . ASN A 1 123 ? 19.925 9.076 -10.568 1.00 86.69 123 ASN A CA 1
ATOM 1008 C C . ASN A 1 123 ? 19.458 8.085 -9.493 1.00 86.69 123 ASN A C 1
ATOM 1010 O O . ASN A 1 123 ? 18.355 8.190 -8.947 1.00 86.69 123 ASN A O 1
ATOM 1014 N N . SER A 1 124 ? 20.329 7.124 -9.182 1.00 84.38 124 SER A N 1
ATOM 1015 C CA . SER A 1 124 ? 20.059 6.044 -8.228 1.00 84.38 124 SER A CA 1
ATOM 1016 C C . SER A 1 124 ? 19.712 6.543 -6.822 1.00 84.38 124 SER A C 1
ATOM 1018 O O . SER A 1 124 ? 18.851 5.956 -6.172 1.00 84.38 124 SER A O 1
ATOM 1020 N N . LEU A 1 125 ? 20.313 7.646 -6.361 1.00 86.94 125 LEU A N 1
ATOM 1021 C CA . LEU A 1 125 ? 20.029 8.226 -5.044 1.00 86.94 125 LEU A CA 1
ATOM 1022 C C . LEU A 1 125 ? 18.617 8.806 -4.972 1.00 86.94 125 LEU A C 1
ATOM 1024 O O . LEU A 1 125 ? 17.889 8.532 -4.017 1.00 86.94 125 LEU A O 1
ATOM 1028 N N . ALA A 1 126 ? 18.213 9.580 -5.982 1.00 88.12 126 ALA A N 1
ATOM 1029 C CA . ALA A 1 126 ? 16.859 10.123 -6.054 1.00 88.12 126 ALA A CA 1
ATOM 1030 C C . ALA A 1 126 ? 15.823 8.992 -6.118 1.00 88.12 126 ALA A C 1
ATOM 1032 O O . ALA A 1 126 ? 14.847 9.011 -5.370 1.00 88.12 126 ALA A O 1
ATOM 1033 N N . PHE A 1 127 ? 16.089 7.964 -6.928 1.00 86.12 127 PHE A N 1
ATOM 1034 C CA . PHE A 1 127 ? 15.219 6.798 -7.038 1.00 86.12 127 PHE A CA 1
ATOM 1035 C C . PHE A 1 127 ? 15.072 6.054 -5.701 1.00 86.12 127 PHE A C 1
ATOM 1037 O O . PHE A 1 127 ? 13.953 5.835 -5.239 1.00 86.12 127 PHE A O 1
ATOM 1044 N N . LEU A 1 128 ? 16.186 5.717 -5.039 1.00 86.69 128 LEU A N 1
ATOM 1045 C CA . LEU A 1 128 ? 16.175 5.035 -3.739 1.00 86.69 128 LEU A CA 1
ATOM 1046 C C . LEU A 1 128 ? 15.477 5.867 -2.662 1.00 86.69 128 LEU A C 1
ATOM 1048 O O . LEU A 1 128 ? 14.719 5.325 -1.863 1.00 86.69 128 LEU A O 1
ATOM 1052 N N . THR A 1 129 ? 15.676 7.185 -2.668 1.00 90.00 129 THR A N 1
ATOM 1053 C CA . THR A 1 129 ? 14.971 8.089 -1.748 1.00 90.00 129 THR A CA 1
ATOM 1054 C C . THR A 1 129 ? 13.463 8.037 -1.990 1.00 90.00 129 THR A C 1
ATOM 1056 O O . THR A 1 129 ? 12.694 7.944 -1.037 1.00 90.00 129 THR A O 1
ATOM 1059 N N . GLY A 1 130 ? 13.031 8.030 -3.255 1.00 90.62 130 GLY A N 1
ATOM 1060 C CA . GLY A 1 130 ? 11.627 7.849 -3.622 1.00 90.62 130 GLY A CA 1
ATOM 1061 C C . GLY A 1 130 ? 11.049 6.526 -3.113 1.00 90.62 130 GLY A C 1
ATOM 1062 O O . GLY A 1 130 ? 9.987 6.529 -2.491 1.00 90.62 130 GLY A O 1
ATOM 1063 N N . VAL A 1 131 ? 11.775 5.416 -3.296 1.00 87.94 131 VAL A N 1
ATOM 1064 C CA . VAL A 1 131 ? 11.395 4.089 -2.779 1.00 87.94 131 VAL A CA 1
ATOM 1065 C C . VAL A 1 131 ? 11.241 4.107 -1.257 1.00 87.94 131 VAL A C 1
ATOM 1067 O O . VAL A 1 131 ? 10.211 3.683 -0.737 1.00 87.94 131 VAL A O 1
ATOM 1070 N N . VAL A 1 132 ? 12.242 4.614 -0.534 1.00 89.25 132 VAL A N 1
ATOM 1071 C CA . VAL A 1 132 ? 12.243 4.638 0.936 1.00 89.25 132 VAL A CA 1
ATOM 1072 C C . VAL A 1 132 ? 11.099 5.495 1.470 1.00 89.25 132 VAL A C 1
ATOM 1074 O O . VAL A 1 132 ? 10.393 5.066 2.380 1.00 89.25 132 VAL A O 1
ATOM 1077 N N . LEU A 1 133 ? 10.865 6.673 0.886 1.00 91.31 133 LEU A N 1
ATOM 1078 C CA . LEU A 1 133 ? 9.738 7.525 1.271 1.00 91.31 133 LEU A CA 1
ATOM 1079 C C . LEU A 1 133 ? 8.397 6.826 1.049 1.00 91.31 133 LEU A C 1
ATOM 1081 O O . LEU A 1 133 ? 7.518 6.917 1.903 1.00 91.31 133 LEU A O 1
ATOM 1085 N N . TYR A 1 134 ? 8.244 6.114 -0.068 1.00 89.31 134 TYR A N 1
ATOM 1086 C CA . TYR A 1 134 ? 7.029 5.361 -0.343 1.00 89.31 134 TYR A CA 1
ATOM 1087 C C . TYR A 1 134 ? 6.801 4.242 0.686 1.00 89.31 134 TYR A C 1
ATOM 1089 O O . TYR A 1 134 ? 5.713 4.168 1.258 1.00 89.31 134 TYR A O 1
ATOM 1097 N N . ILE A 1 135 ? 7.828 3.431 0.975 1.00 87.94 135 ILE A N 1
ATOM 1098 C CA . ILE A 1 135 ? 7.759 2.367 1.991 1.00 87.94 135 ILE A CA 1
ATOM 1099 C C . ILE A 1 135 ? 7.367 2.956 3.348 1.00 87.94 135 ILE A C 1
ATOM 1101 O O . ILE A 1 135 ? 6.407 2.496 3.953 1.00 87.94 135 ILE A O 1
ATOM 1105 N N . LEU A 1 136 ? 8.037 4.024 3.794 1.00 86.25 136 LEU A N 1
ATOM 1106 C CA . LEU A 1 136 ? 7.759 4.646 5.091 1.00 86.25 136 LEU A CA 1
ATOM 1107 C C . LEU A 1 136 ? 6.305 5.115 5.221 1.00 86.25 136 LEU A C 1
ATOM 1109 O O . LEU A 1 136 ? 5.678 4.897 6.256 1.00 86.25 136 LEU A O 1
ATOM 1113 N N . VAL A 1 137 ? 5.744 5.742 4.184 1.00 87.50 137 VAL A N 1
ATOM 1114 C CA . VAL A 1 137 ? 4.347 6.206 4.226 1.00 87.50 137 VAL A CA 1
ATOM 1115 C C . VAL A 1 137 ? 3.367 5.040 4.244 1.00 87.50 137 VAL A C 1
ATOM 1117 O O . VAL A 1 137 ? 2.365 5.091 4.965 1.00 87.50 137 VAL A O 1
ATOM 1120 N N . VAL A 1 138 ? 3.632 3.996 3.458 1.00 87.12 138 VAL A N 1
ATOM 1121 C CA . VAL A 1 138 ? 2.819 2.777 3.464 1.00 87.12 138 VAL A CA 1
ATOM 1122 C C . VAL A 1 138 ? 2.870 2.123 4.841 1.00 87.12 138 VAL A C 1
ATOM 1124 O O . VAL A 1 138 ? 1.814 1.855 5.405 1.00 87.12 138 VAL A O 1
ATOM 1127 N N . ASP A 1 139 ? 4.055 1.951 5.421 1.00 84.31 139 ASP A N 1
ATOM 1128 C CA . ASP A 1 139 ? 4.247 1.321 6.729 1.00 84.31 139 ASP A CA 1
ATOM 1129 C C . ASP A 1 139 ? 3.533 2.092 7.842 1.00 84.31 139 ASP A C 1
ATOM 1131 O O . ASP A 1 139 ? 2.829 1.489 8.653 1.00 84.31 139 ASP A O 1
ATOM 1135 N N . ILE A 1 140 ? 3.627 3.427 7.848 1.00 82.50 140 ILE A N 1
ATOM 1136 C CA . ILE A 1 140 ? 2.878 4.282 8.783 1.00 82.50 140 ILE A CA 1
ATOM 1137 C C . ILE A 1 140 ? 1.367 4.099 8.582 1.00 82.50 140 ILE A C 1
ATOM 1139 O O . ILE A 1 140 ? 0.622 3.928 9.551 1.00 82.50 140 ILE A O 1
ATOM 1143 N N . SER A 1 141 ? 0.902 4.085 7.331 1.00 83.12 141 SER A N 1
ATOM 1144 C CA . SER A 1 141 ? -0.523 3.924 7.016 1.00 83.12 141 SER A CA 1
ATOM 1145 C C . SER A 1 141 ? -1.060 2.550 7.438 1.00 83.12 141 SER A C 1
ATOM 1147 O O . SER A 1 141 ? -2.176 2.437 7.959 1.00 83.12 141 SER A O 1
ATOM 1149 N N . LEU A 1 142 ? -0.259 1.500 7.251 1.00 84.06 142 LEU A N 1
ATOM 1150 C CA . LEU A 1 142 ? -0.564 0.138 7.680 1.00 84.06 142 LEU A CA 1
ATOM 1151 C C . LEU A 1 142 ? -0.545 0.023 9.204 1.00 84.06 142 LEU A C 1
ATOM 1153 O O . LEU A 1 142 ? -1.497 -0.502 9.774 1.00 84.06 142 LEU A O 1
ATOM 1157 N N . TYR A 1 143 ? 0.459 0.590 9.876 1.00 82.25 143 TYR A N 1
ATOM 1158 C CA . TYR A 1 143 ? 0.537 0.631 11.336 1.00 82.25 143 TYR A CA 1
ATOM 1159 C C . TYR A 1 143 ? -0.727 1.241 11.950 1.00 82.25 143 TYR A C 1
ATOM 1161 O O . TYR A 1 143 ? -1.364 0.621 12.802 1.00 82.25 143 TYR A O 1
ATOM 1169 N N . MET A 1 144 ? -1.157 2.406 11.459 1.00 75.56 144 MET A N 1
ATOM 1170 C CA . MET A 1 144 ? -2.381 3.063 11.935 1.00 75.56 144 MET A CA 1
ATOM 1171 C C . MET A 1 144 ? -3.629 2.202 11.708 1.00 75.56 144 MET A C 1
ATOM 1173 O O . MET A 1 144 ? -4.546 2.186 12.531 1.00 75.56 144 MET A O 1
ATOM 1177 N N . THR A 1 145 ? -3.648 1.438 10.617 1.00 77.50 145 THR A N 1
ATOM 1178 C CA . THR A 1 145 ? -4.723 0.488 10.321 1.00 77.50 145 THR A CA 1
ATOM 1179 C C . THR A 1 145 ? -4.709 -0.699 11.294 1.00 77.50 145 THR A C 1
ATOM 1181 O O . THR A 1 145 ? -5.761 -1.108 11.798 1.00 77.50 145 THR A O 1
ATOM 1184 N N . TYR A 1 146 ? -3.530 -1.232 11.618 1.00 82.00 146 TYR A N 1
ATOM 1185 C CA . TYR A 1 146 ? -3.355 -2.377 12.514 1.00 82.00 146 TYR A CA 1
ATOM 1186 C C . TYR A 1 146 ? -3.615 -2.053 13.980 1.00 82.00 146 TYR A C 1
ATOM 1188 O O . TYR A 1 146 ? -4.134 -2.905 14.697 1.00 82.00 146 TYR A O 1
ATOM 1196 N N . VAL A 1 147 ? -3.340 -0.825 14.426 1.00 76.50 147 VAL A N 1
ATOM 1197 C CA . VAL A 1 147 ? -3.695 -0.377 15.785 1.00 76.50 147 VAL A CA 1
ATOM 1198 C C . VAL A 1 147 ? -5.199 -0.544 16.047 1.00 76.50 147 VAL A C 1
ATOM 1200 O O . VAL A 1 147 ? -5.606 -0.848 17.166 1.00 76.50 147 VAL A O 1
ATOM 1203 N N . VAL A 1 148 ? -6.037 -0.390 15.017 1.00 76.00 148 VAL A N 1
ATOM 1204 C CA . VAL A 1 148 ? -7.498 -0.497 15.149 1.00 76.00 148 VAL A CA 1
ATOM 1205 C C . VAL A 1 148 ? -8.022 -1.890 14.802 1.00 76.00 148 VAL A C 1
ATOM 1207 O O . VAL A 1 148 ? -8.897 -2.403 15.502 1.00 76.00 148 VAL A O 1
ATOM 1210 N N . SER A 1 149 ? -7.517 -2.486 13.720 1.00 79.56 149 SER A N 1
ATOM 1211 C CA . SER A 1 149 ? -8.039 -3.739 13.152 1.00 79.56 149 SER A CA 1
ATOM 1212 C C . SER A 1 149 ? -7.261 -4.998 13.548 1.00 79.56 149 SER A C 1
ATOM 1214 O O . SER A 1 149 ? -7.726 -6.104 13.272 1.00 79.56 149 SER A O 1
ATOM 1216 N N . GLY A 1 150 ? -6.105 -4.852 14.198 1.00 84.19 150 GLY A N 1
ATOM 1217 C CA . GLY A 1 150 ? -5.153 -5.932 14.454 1.00 84.19 150 GLY A CA 1
ATOM 1218 C C . GLY A 1 150 ? -4.300 -6.281 13.230 1.00 84.19 150 GLY A C 1
ATOM 1219 O O . GLY A 1 150 ? -4.611 -5.903 12.102 1.00 84.19 150 GLY A O 1
ATOM 1220 N N . VAL A 1 151 ? -3.218 -7.030 13.443 1.00 87.88 151 VAL A N 1
ATOM 1221 C CA . VAL A 1 151 ? -2.384 -7.584 12.363 1.00 87.88 151 VAL A CA 1
ATOM 1222 C C . VAL A 1 151 ? -2.817 -9.021 12.100 1.00 87.88 151 VAL A C 1
ATOM 1224 O O . VAL A 1 151 ? -2.917 -9.813 13.040 1.00 87.88 151 VAL A O 1
ATOM 1227 N N . ARG A 1 152 ? -3.047 -9.388 10.837 1.00 89.94 152 ARG A N 1
ATOM 1228 C CA . ARG A 1 152 ? -3.227 -10.789 10.433 1.00 89.94 152 ARG A CA 1
ATOM 1229 C C . ARG A 1 152 ? -1.935 -11.340 9.844 1.00 89.94 152 ARG A C 1
ATOM 1231 O O . ARG A 1 152 ? -1.092 -10.603 9.340 1.00 89.94 152 ARG A O 1
ATOM 1238 N N . TYR A 1 153 ? -1.785 -12.661 9.856 1.00 90.75 153 TYR A N 1
ATOM 1239 C CA . TYR A 1 153 ? -0.590 -13.304 9.300 1.00 90.75 153 TYR A CA 1
ATOM 1240 C C . TYR A 1 153 ? -0.399 -12.982 7.805 1.00 90.75 153 TYR A C 1
ATOM 1242 O O . TYR A 1 153 ? 0.725 -12.783 7.354 1.00 90.75 153 TYR A O 1
ATOM 1250 N N . TYR A 1 154 ? -1.493 -12.880 7.041 1.00 90.94 154 TYR A N 1
ATOM 1251 C CA . TYR A 1 154 ? -1.439 -12.556 5.617 1.00 90.94 154 TYR A CA 1
ATOM 1252 C C . TYR A 1 154 ? -1.048 -11.091 5.361 1.00 90.94 154 TYR A C 1
ATOM 1254 O O . TYR A 1 154 ? -0.386 -10.815 4.362 1.00 90.94 154 TYR A O 1
ATOM 1262 N N . ASP A 1 155 ? -1.379 -10.174 6.279 1.00 89.00 155 ASP A N 1
ATOM 1263 C CA . ASP A 1 155 ? -0.941 -8.775 6.223 1.00 89.00 155 ASP A CA 1
ATOM 1264 C C . ASP A 1 155 ? 0.586 -8.691 6.369 1.00 89.00 155 ASP A C 1
ATOM 1266 O O . ASP A 1 155 ? 1.251 -7.983 5.615 1.00 89.00 155 ASP A O 1
ATOM 1270 N N . ALA A 1 156 ? 1.156 -9.467 7.301 1.00 88.75 156 ALA A N 1
ATOM 1271 C CA . ALA A 1 156 ? 2.599 -9.527 7.531 1.00 88.75 156 ALA A CA 1
ATOM 1272 C C . ALA A 1 156 ? 3.356 -10.106 6.324 1.00 88.75 156 ALA A C 1
ATOM 1274 O O . ALA A 1 156 ? 4.380 -9.558 5.919 1.00 88.75 156 ALA A O 1
ATOM 1275 N N . ILE A 1 157 ? 2.833 -11.174 5.710 1.00 89.56 157 ILE A N 1
ATOM 1276 C CA . ILE A 1 157 ? 3.412 -11.751 4.486 1.00 89.56 157 ILE A CA 1
ATOM 1277 C C . ILE A 1 157 ? 3.388 -10.719 3.352 1.00 89.56 157 ILE A C 1
ATOM 1279 O O . ILE A 1 157 ? 4.397 -10.537 2.664 1.00 89.56 157 ILE A O 1
ATOM 1283 N N . ALA A 1 158 ? 2.259 -10.028 3.161 1.00 89.75 158 ALA A N 1
ATOM 1284 C CA . ALA A 1 158 ? 2.140 -8.993 2.140 1.00 89.75 158 ALA A CA 1
ATOM 1285 C C . ALA A 1 158 ? 3.159 -7.871 2.369 1.00 89.75 158 ALA A C 1
ATOM 1287 O O . ALA A 1 158 ? 3.857 -7.504 1.434 1.00 89.75 158 ALA A O 1
ATOM 1288 N N . LEU A 1 159 ? 3.320 -7.409 3.611 1.00 87.75 159 LEU A N 1
ATOM 1289 C CA . LEU A 1 159 ? 4.289 -6.377 3.989 1.00 87.75 159 LEU A CA 1
ATOM 1290 C C . LEU A 1 159 ? 5.731 -6.773 3.669 1.00 87.75 159 LEU A C 1
ATOM 1292 O O . LEU A 1 159 ? 6.424 -6.051 2.963 1.00 87.75 159 LEU A O 1
ATOM 1296 N N . VAL A 1 160 ? 6.166 -7.952 4.122 1.00 87.88 160 VAL A N 1
ATOM 1297 C CA . VAL A 1 160 ? 7.538 -8.430 3.886 1.00 87.88 160 VAL A CA 1
ATOM 1298 C C . VAL A 1 160 ? 7.817 -8.550 2.390 1.00 87.88 160 VAL A C 1
ATOM 1300 O O . VAL A 1 160 ? 8.834 -8.060 1.904 1.00 87.88 160 VAL A O 1
ATOM 1303 N N . THR A 1 161 ? 6.896 -9.161 1.641 1.00 88.69 161 THR A N 1
ATOM 1304 C CA . THR A 1 161 ? 7.043 -9.312 0.185 1.00 88.69 161 THR A CA 1
ATOM 1305 C C . THR A 1 161 ? 7.025 -7.964 -0.540 1.00 88.69 161 THR A C 1
ATOM 1307 O O . THR A 1 161 ? 7.756 -7.786 -1.511 1.00 88.69 161 THR A O 1
ATOM 1310 N N . PHE A 1 162 ? 6.279 -6.984 -0.030 1.00 86.94 162 PHE A N 1
ATOM 1311 C CA . PHE A 1 162 ? 6.257 -5.617 -0.541 1.00 86.94 162 PHE A CA 1
ATOM 1312 C C . PHE A 1 162 ? 7.588 -4.891 -0.335 1.00 86.94 162 PHE A C 1
ATOM 1314 O O . PHE A 1 162 ? 8.177 -4.387 -1.292 1.00 86.94 162 PHE A O 1
ATOM 1321 N N . THR A 1 163 ? 8.105 -4.890 0.895 1.00 84.00 163 THR A N 1
ATOM 1322 C CA . THR A 1 163 ? 9.383 -4.255 1.236 1.00 84.00 163 THR A CA 1
ATOM 1323 C C . THR A 1 163 ? 10.525 -4.862 0.427 1.00 84.00 163 THR A C 1
ATOM 1325 O O . THR A 1 163 ? 11.325 -4.131 -0.153 1.00 84.00 163 THR A O 1
ATOM 1328 N N . VAL A 1 164 ? 10.576 -6.195 0.321 1.00 83.50 164 VAL A N 1
ATOM 1329 C CA . VAL A 1 164 ? 11.584 -6.887 -0.496 1.00 83.50 164 VAL A CA 1
ATOM 1330 C C . VAL A 1 164 ? 11.441 -6.490 -1.968 1.00 83.50 164 VAL A C 1
ATOM 1332 O O . VAL A 1 164 ? 12.426 -6.089 -2.582 1.00 83.50 164 VAL A O 1
ATOM 1335 N N . CYS A 1 165 ? 10.230 -6.514 -2.530 1.00 82.69 165 CYS A N 1
ATOM 1336 C CA . CYS A 1 165 ? 9.990 -6.117 -3.920 1.00 82.69 165 CYS A CA 1
ATOM 1337 C C . CYS A 1 165 ? 10.540 -4.717 -4.235 1.00 82.69 165 CYS A C 1
ATOM 1339 O O . CYS A 1 165 ? 11.241 -4.529 -5.227 1.00 82.69 165 CYS A O 1
ATOM 1341 N N . PHE A 1 166 ? 10.243 -3.739 -3.380 1.00 79.31 166 PHE A N 1
ATOM 1342 C CA . PHE A 1 166 ? 10.641 -2.351 -3.598 1.00 79.31 166 PHE A CA 1
ATOM 1343 C C . PHE A 1 166 ? 12.142 -2.113 -3.413 1.00 79.31 166 PHE A C 1
ATOM 1345 O O . PHE A 1 166 ? 12.725 -1.328 -4.158 1.00 79.31 166 PHE A O 1
ATOM 1352 N N . LEU A 1 167 ? 12.793 -2.818 -2.483 1.00 75.81 167 LEU A N 1
ATOM 1353 C CA . LEU A 1 167 ? 14.248 -2.737 -2.306 1.00 75.81 167 LEU A CA 1
ATOM 1354 C C . LEU A 1 167 ? 15.021 -3.301 -3.507 1.00 75.81 167 LEU A C 1
ATOM 1356 O O . LEU A 1 167 ? 16.097 -2.801 -3.833 1.00 75.81 167 LEU A O 1
ATOM 1360 N N . PHE A 1 168 ? 14.468 -4.309 -4.185 1.00 73.19 168 PHE A N 1
ATOM 1361 C CA . PHE A 1 168 ? 15.112 -4.984 -5.316 1.00 73.19 168 PHE A CA 1
ATOM 1362 C C . PHE A 1 168 ? 14.563 -4.572 -6.689 1.00 73.19 168 PHE A C 1
ATOM 1364 O O . PHE A 1 168 ? 14.943 -5.167 -7.695 1.00 73.19 168 PHE A O 1
ATOM 1371 N N . ILE A 1 169 ? 13.729 -3.529 -6.765 1.00 70.62 169 ILE A N 1
ATOM 1372 C CA . ILE A 1 169 ? 13.066 -3.109 -8.013 1.00 70.62 169 ILE A CA 1
ATOM 1373 C C . ILE A 1 169 ? 14.055 -2.725 -9.136 1.00 70.62 169 ILE A C 1
ATOM 1375 O O . ILE A 1 169 ? 13.725 -2.841 -10.310 1.00 70.62 169 ILE A O 1
ATOM 1379 N N . ASN A 1 170 ? 15.292 -2.342 -8.790 1.00 60.84 170 ASN A N 1
ATOM 1380 C CA . ASN A 1 170 ? 16.365 -2.016 -9.742 1.00 60.84 170 ASN A CA 1
ATOM 1381 C C . ASN A 1 170 ? 17.278 -3.201 -10.121 1.00 60.84 170 ASN A C 1
ATOM 1383 O O . ASN A 1 170 ? 18.186 -3.027 -10.933 1.00 60.84 170 ASN A O 1
ATOM 1387 N N . VAL A 1 171 ? 17.094 -4.392 -9.539 1.00 59.78 171 VAL A N 1
ATOM 1388 C CA . VAL A 1 171 ? 17.948 -5.563 -9.805 1.00 59.78 171 VAL A CA 1
ATOM 1389 C C . VAL A 1 171 ? 17.272 -6.454 -10.850 1.00 59.78 171 VAL A C 1
ATOM 1391 O O . VAL A 1 171 ? 16.422 -7.284 -10.536 1.00 59.78 171 VAL A O 1
ATOM 1394 N N . THR A 1 172 ? 17.655 -6.256 -12.112 1.00 56.16 172 THR A N 1
ATOM 1395 C CA . THR A 1 172 ? 16.923 -6.675 -13.323 1.00 56.16 172 THR A CA 1
ATOM 1396 C C . THR A 1 172 ? 16.667 -8.178 -13.482 1.00 56.16 172 THR A C 1
ATOM 1398 O O . THR A 1 172 ? 15.646 -8.544 -14.051 1.00 56.16 172 THR A O 1
ATOM 1401 N N . SER A 1 173 ? 17.528 -9.063 -12.973 1.00 50.38 173 SER A N 1
ATOM 1402 C CA . SER A 1 173 ? 17.374 -10.519 -13.175 1.00 50.38 173 SER A CA 1
ATOM 1403 C C . SER A 1 173 ? 16.627 -11.233 -12.043 1.00 50.38 173 SER A C 1
ATOM 1405 O O . SER A 1 173 ? 16.049 -12.294 -12.256 1.00 50.38 173 SER A O 1
ATOM 1407 N N . PHE A 1 174 ? 16.643 -10.670 -10.832 1.00 52.22 174 PHE A N 1
ATOM 1408 C CA . PHE A 1 174 ? 15.955 -11.236 -9.666 1.00 52.22 174 PHE A CA 1
ATOM 1409 C C . PHE A 1 174 ? 14.523 -10.696 -9.536 1.00 52.22 174 PHE A C 1
ATOM 1411 O O . PHE A 1 174 ? 13.663 -11.361 -8.964 1.00 52.22 174 PHE A O 1
ATOM 1418 N N . SER A 1 175 ? 14.253 -9.505 -10.084 1.00 59.84 175 SER A N 1
ATOM 1419 C CA . SER A 1 175 ? 13.009 -8.779 -9.841 1.00 59.84 175 SER A CA 1
ATOM 1420 C C . SER A 1 175 ? 11.787 -9.440 -10.476 1.00 59.84 175 SER A C 1
ATOM 1422 O O . SER A 1 175 ? 10.800 -9.623 -9.784 1.00 59.84 175 SER A O 1
ATOM 1424 N N . GLN A 1 176 ? 11.814 -9.865 -11.738 1.00 64.19 176 GLN A N 1
ATOM 1425 C CA . GLN A 1 176 ? 10.561 -10.172 -12.447 1.00 64.19 176 GLN A CA 1
ATOM 1426 C C . GLN A 1 176 ? 9.844 -11.443 -11.964 1.00 64.19 176 GLN A C 1
ATOM 1428 O O . GLN A 1 176 ? 8.644 -11.417 -11.689 1.00 64.19 176 GLN A O 1
ATOM 1433 N N . VAL A 1 177 ? 10.568 -12.556 -11.797 1.00 68.94 177 VAL A N 1
ATOM 1434 C CA . VAL A 1 177 ? 9.972 -13.804 -11.282 1.00 68.94 177 VAL A CA 1
ATOM 1435 C C . VAL A 1 177 ? 9.576 -13.642 -9.814 1.00 68.94 177 VAL A C 1
ATOM 1437 O O . VAL A 1 177 ? 8.492 -14.071 -9.419 1.00 68.94 177 VAL A O 1
ATOM 1440 N N . ALA A 1 178 ? 10.408 -12.972 -9.011 1.00 71.56 178 ALA A N 1
ATOM 1441 C CA . ALA A 1 178 ? 10.093 -12.697 -7.612 1.00 71.56 178 ALA A CA 1
ATOM 1442 C C . ALA A 1 178 ? 8.865 -11.784 -7.471 1.00 71.56 178 ALA A C 1
ATOM 1444 O O . ALA A 1 178 ? 8.000 -12.063 -6.647 1.00 71.56 178 ALA A O 1
ATOM 1445 N N . VAL A 1 179 ? 8.736 -10.752 -8.312 1.00 76.19 179 VAL A N 1
ATOM 1446 C CA . VAL A 1 179 ? 7.580 -9.843 -8.364 1.00 76.19 179 VAL A CA 1
ATOM 1447 C C . VAL A 1 179 ? 6.303 -10.617 -8.679 1.00 76.19 179 VAL A C 1
ATOM 1449 O O . VAL A 1 179 ? 5.295 -10.403 -8.014 1.00 76.19 179 VAL A O 1
ATOM 1452 N N . LEU A 1 180 ? 6.323 -11.562 -9.624 1.00 78.62 180 LEU A N 1
ATOM 1453 C CA . LEU A 1 180 ? 5.152 -12.401 -9.907 1.00 78.62 180 LEU A CA 1
ATOM 1454 C C . LEU A 1 180 ? 4.779 -13.297 -8.717 1.00 78.62 180 LEU A C 1
ATOM 1456 O O . LEU A 1 180 ? 3.603 -13.385 -8.362 1.00 78.62 180 LEU A O 1
ATOM 1460 N N . VAL A 1 181 ? 5.769 -13.913 -8.062 1.00 84.00 181 VAL A N 1
ATOM 1461 C CA . VAL A 1 181 ? 5.549 -14.739 -6.861 1.00 84.00 181 VAL A CA 1
ATOM 1462 C C . VAL A 1 181 ? 5.000 -13.897 -5.701 1.00 84.00 181 VAL A C 1
ATOM 1464 O O . VAL A 1 181 ? 4.058 -14.315 -5.029 1.00 84.00 181 VAL A O 1
ATOM 1467 N N . PHE A 1 182 ? 5.518 -12.686 -5.492 1.00 88.50 182 PHE A N 1
ATOM 1468 C CA . PHE A 1 182 ? 4.982 -11.729 -4.518 1.00 88.50 182 PHE A CA 1
ATOM 1469 C C . PHE A 1 182 ? 3.585 -11.231 -4.909 1.00 88.50 182 PHE A C 1
ATOM 1471 O O . PHE A 1 182 ? 2.720 -11.057 -4.058 1.00 88.50 182 PHE A O 1
ATOM 1478 N N . GLY A 1 183 ? 3.291 -11.111 -6.202 1.00 88.50 183 GLY A N 1
ATOM 1479 C CA . GLY A 1 183 ? 1.946 -10.811 -6.687 1.00 88.50 183 GLY A CA 1
ATOM 1480 C C . GLY A 1 183 ? 0.894 -11.812 -6.201 1.00 88.50 183 GLY A C 1
ATOM 1481 O O . GLY A 1 183 ? -0.237 -11.411 -5.914 1.00 88.50 183 GLY A O 1
ATOM 1482 N N . LEU A 1 184 ? 1.261 -13.090 -6.043 1.00 90.88 184 LEU A N 1
ATOM 1483 C CA . LEU A 1 184 ? 0.380 -14.124 -5.488 1.00 90.88 184 LEU A CA 1
ATOM 1484 C C . LEU A 1 184 ? 0.148 -13.949 -3.983 1.00 90.88 184 LEU A C 1
ATOM 1486 O O . LEU A 1 184 ? -0.978 -14.143 -3.522 1.00 90.88 184 LEU A O 1
ATOM 1490 N N . SER A 1 185 ? 1.168 -13.555 -3.209 1.00 92.75 185 SER A N 1
ATOM 1491 C CA . SER A 1 185 ? 0.983 -13.279 -1.777 1.00 92.75 185 SER A CA 1
ATOM 1492 C C . SER A 1 185 ? 0.075 -12.068 -1.563 1.00 92.75 185 SER A C 1
ATOM 1494 O O . SER A 1 185 ? -0.793 -12.099 -0.689 1.00 92.75 185 SER A O 1
ATOM 1496 N N . TRP A 1 186 ? 0.204 -11.036 -2.400 1.00 94.25 186 TRP A N 1
ATOM 1497 C CA . TRP A 1 186 ? -0.675 -9.866 -2.372 1.00 94.25 186 TRP A CA 1
ATOM 1498 C C . TRP A 1 186 ? -2.097 -10.209 -2.816 1.00 94.25 186 TRP A C 1
ATOM 1500 O O . TRP A 1 186 ? -3.055 -9.756 -2.192 1.00 94.25 186 TRP A O 1
ATOM 1510 N N . LEU A 1 187 ? -2.263 -11.065 -3.830 1.00 95.44 187 LEU A N 1
ATOM 1511 C CA . LEU A 1 187 ? -3.580 -11.570 -4.228 1.00 95.44 187 LEU A CA 1
ATOM 1512 C C . LEU A 1 187 ? -4.257 -12.300 -3.064 1.00 95.44 187 LEU A C 1
ATOM 1514 O O . LEU A 1 187 ? -5.417 -12.038 -2.750 1.00 95.44 187 LEU A O 1
ATOM 1518 N N . PHE A 1 188 ? -3.511 -13.190 -2.405 1.00 95.00 188 PHE A N 1
ATOM 1519 C CA . PHE A 1 188 ? -3.992 -13.972 -1.273 1.00 95.00 188 PHE A CA 1
ATOM 1520 C C . PHE A 1 188 ? -4.381 -13.087 -0.083 1.00 95.00 188 PHE A C 1
ATOM 1522 O O . PHE A 1 188 ? -5.481 -13.235 0.453 1.00 95.00 188 PHE A O 1
ATOM 1529 N N . ALA A 1 189 ? -3.522 -12.139 0.301 1.00 94.00 189 ALA A N 1
ATOM 1530 C CA . ALA A 1 189 ? -3.811 -11.177 1.362 1.00 94.00 189 ALA A CA 1
ATOM 1531 C C . ALA A 1 189 ? -5.021 -10.299 1.014 1.00 94.00 189 ALA A C 1
ATOM 1533 O O . ALA A 1 189 ? -5.900 -10.081 1.847 1.00 94.00 189 ALA A O 1
ATOM 1534 N N . GLY A 1 190 ? -5.110 -9.857 -0.242 1.00 94.75 190 GLY A N 1
ATOM 1535 C CA . GLY A 1 190 ? -6.232 -9.088 -0.763 1.00 94.75 190 GLY A CA 1
ATOM 1536 C C . GLY A 1 190 ? -7.559 -9.838 -0.666 1.00 94.75 190 GLY A C 1
ATOM 1537 O O . GLY A 1 190 ? -8.539 -9.307 -0.143 1.00 94.75 190 GLY A O 1
ATOM 1538 N N . TYR A 1 191 ? -7.568 -11.095 -1.112 1.00 95.56 191 TYR A N 1
ATOM 1539 C CA . TYR A 1 191 ? -8.718 -11.990 -1.012 1.00 95.56 191 TYR A CA 1
ATOM 1540 C C . TYR A 1 191 ? -9.131 -12.218 0.444 1.00 95.56 191 TYR A C 1
ATOM 1542 O O . TYR A 1 191 ? -10.287 -11.984 0.790 1.00 95.56 191 TYR A O 1
ATOM 1550 N N . LYS A 1 192 ? -8.195 -12.611 1.317 1.00 95.06 192 LYS A N 1
ATOM 1551 C CA . LYS A 1 192 ? -8.490 -12.877 2.733 1.00 95.06 192 LYS A CA 1
ATOM 1552 C C . LYS A 1 192 ? -9.033 -11.651 3.458 1.00 95.06 192 LYS A C 1
ATOM 1554 O O . LYS A 1 192 ? -10.028 -11.764 4.165 1.00 95.06 192 LYS A O 1
ATOM 1559 N N . SER A 1 193 ? -8.458 -10.477 3.208 1.00 92.56 193 SER A N 1
ATOM 1560 C CA . SER A 1 193 ? -8.934 -9.233 3.814 1.00 92.56 193 SER A CA 1
ATOM 1561 C C . SER A 1 193 ? -10.358 -8.864 3.375 1.00 92.56 193 SER A C 1
ATOM 1563 O O . SER A 1 193 ? -11.143 -8.353 4.171 1.00 92.56 193 SER A O 1
ATOM 1565 N N . LEU A 1 194 ? -10.735 -9.150 2.122 1.00 93.31 194 LEU A N 1
ATOM 1566 C CA . LEU A 1 194 ? -12.115 -8.967 1.659 1.00 93.31 194 LEU A CA 1
ATOM 1567 C C . LEU A 1 194 ? -13.072 -10.036 2.192 1.00 93.31 194 LEU A C 1
ATOM 1569 O O . LEU A 1 194 ? -14.231 -9.713 2.439 1.00 93.31 194 LEU A O 1
ATOM 1573 N N . MET A 1 195 ? -12.612 -11.273 2.378 1.00 92.62 195 MET A N 1
ATOM 1574 C CA . MET A 1 195 ? -13.440 -12.332 2.957 1.00 92.62 195 MET A CA 1
ATOM 1575 C C . MET A 1 195 ? -13.836 -12.010 4.397 1.00 92.62 195 MET A C 1
ATOM 1577 O O . MET A 1 195 ? -15.018 -12.117 4.690 1.00 92.62 195 MET A O 1
ATOM 1581 N N . GLU A 1 196 ? -12.938 -11.466 5.230 1.00 88.62 196 GLU A N 1
ATOM 1582 C CA . GLU A 1 196 ? -13.296 -10.999 6.589 1.00 88.62 196 GLU A CA 1
ATOM 1583 C C . GLU A 1 196 ? -14.470 -9.997 6.547 1.00 88.62 196 GLU A C 1
ATOM 1585 O O . GLU A 1 196 ? -15.436 -10.084 7.301 1.00 88.62 196 GLU A O 1
ATOM 1590 N N . VAL A 1 197 ? -14.467 -9.093 5.561 1.00 89.25 197 VAL A N 1
ATOM 1591 C CA . VAL A 1 197 ? -15.539 -8.100 5.362 1.00 89.25 197 VAL A CA 1
ATOM 1592 C C . VAL A 1 197 ? -16.876 -8.730 4.952 1.00 89.25 197 VAL A C 1
ATOM 1594 O O . VAL A 1 197 ? -17.931 -8.141 5.232 1.00 89.25 197 VAL A O 1
ATOM 1597 N N . VAL A 1 198 ? -16.846 -9.851 4.229 1.00 87.38 198 VAL A N 1
ATOM 1598 C CA . VAL A 1 198 ? -18.032 -10.569 3.731 1.00 87.38 198 VAL A CA 1
ATOM 1599 C C . VAL A 1 198 ? -18.577 -11.523 4.790 1.00 87.38 198 VAL A C 1
ATOM 1601 O O . VAL A 1 198 ? -19.785 -11.538 5.012 1.00 87.38 198 VAL A O 1
ATOM 1604 N N . GLU A 1 199 ? -17.694 -12.267 5.451 1.00 82.50 199 GLU A N 1
ATOM 1605 C CA . GLU A 1 199 ? -18.002 -13.247 6.498 1.00 82.50 199 GLU A CA 1
ATOM 1606 C C . GLU A 1 199 ? -18.427 -12.569 7.810 1.00 82.50 199 GLU A C 1
ATOM 1608 O O . GLU A 1 199 ? -19.125 -13.177 8.618 1.00 82.50 199 GLU A O 1
ATOM 1613 N N . GLY A 1 200 ? -18.121 -11.276 7.972 1.00 68.62 200 GLY A N 1
ATOM 1614 C CA . GLY A 1 200 ? -18.532 -10.487 9.133 1.00 68.62 200 GLY A CA 1
ATOM 1615 C C . GLY A 1 200 ? -17.611 -10.661 10.338 1.00 68.62 200 GLY A C 1
ATOM 1616 O O . GLY A 1 200 ? -18.058 -10.432 11.462 1.00 68.62 200 GLY A O 1
ATOM 1617 N N . GLU A 1 201 ? -16.361 -11.057 10.088 1.00 55.88 201 GLU A N 1
ATOM 1618 C CA . GLU A 1 201 ? -15.287 -11.147 11.085 1.00 55.88 201 GLU A CA 1
ATOM 1619 C C . GLU A 1 201 ? -14.616 -9.793 11.370 1.00 55.88 201 GLU A C 1
ATOM 1621 O O . GLU A 1 201 ? -14.538 -8.928 10.460 1.00 55.88 201 GLU A O 1
#

pLDDT: mean 81.94, std 10.1, range [50.38, 95.56]

Sequence (201 aa):
MEEKDFLVKSKELAKAIVVREFRKTLGKYYLSWSAYTFLDGLAYVVLDNCTYYYIASLVLVGFFVLVSARFFTKAYSSLHRFFSAFEVYGKYARLFYLMENFLNRLVFITSVVLLIVGGSLSNSLAFLTGVVLYILVVDISLYMTYVVSGVRYYDAIALVTFTVCFLFINVTSFSQVAVLVFGLSWLFAGYKSLMEVVEGE

Radius of gyration: 18.99 Å; chains: 1; bounding box: 51×35×59 Å

Organism: NCBI:txid2824673

Foldseek 3Di:
DDPVVVLVVVLVVLLLVLLLLLLLLLLVLLLLLLVLLVVLVVLCVVCVVPPCSLVVNLVSVLVSLVVNLVSLLVSLVSVCVSCVVSVVDPPVVVVVSVVLNVVLVVLSVQLSCLCNVCSVVVPPVSNVSSLVSSLVSVVVSVVVSCVSNNDDPLNVLLNVLSNVQSVCVPVPPPNNVSSNVSSVSSNVSSVVSVVCSVVSD